Protein AF-A0A815ZDE2-F1 (afdb_monomer)

Nearest PDB structures (foldseek):
  6whg-assembly1_B  TM=1.407E-01  e=7.046E+00  Saccharomyces cerevisiae

Structure (mmCIF, N/CA/C/O backbone):
data_AF-A0A815ZDE2-F1
#
_entry.id   AF-A0A815ZDE2-F1
#
loop_
_atom_site.group_PDB
_atom_site.id
_atom_site.type_symbol
_atom_site.label_atom_id
_atom_site.label_alt_id
_atom_site.label_comp_id
_atom_site.label_asym_id
_atom_site.label_entity_id
_atom_site.label_seq_id
_atom_site.pdbx_PDB_ins_code
_atom_site.Cartn_x
_atom_site.Cartn_y
_atom_site.Cartn_z
_atom_site.occupancy
_atom_site.B_iso_or_equiv
_atom_site.auth_seq_id
_atom_site.auth_comp_id
_atom_site.auth_asym_id
_atom_site.auth_atom_id
_atom_site.pdbx_PDB_model_num
ATOM 1 N N . MET A 1 1 ? -11.206 13.848 16.594 1.00 49.78 1 MET A N 1
ATOM 2 C CA . MET A 1 1 ? -12.669 13.899 16.793 1.00 49.78 1 MET A CA 1
ATOM 3 C C . MET A 1 1 ? -12.992 14.700 18.049 1.00 49.78 1 MET A C 1
ATOM 5 O O . MET A 1 1 ? -13.125 14.128 19.123 1.00 49.78 1 MET A O 1
ATOM 9 N N . GLN A 1 2 ? -13.122 16.021 17.928 1.00 47.66 2 GLN A N 1
ATOM 10 C CA . GLN A 1 2 ? -13.933 16.801 18.864 1.00 47.66 2 GLN A CA 1
ATOM 11 C C . GLN A 1 2 ? -15.320 16.910 18.241 1.00 47.66 2 GLN A C 1
ATOM 13 O O . GLN A 1 2 ? -15.504 17.592 17.239 1.00 47.66 2 GLN A O 1
ATOM 18 N N . SER A 1 3 ? -16.278 16.160 18.764 1.00 49.75 3 SER A N 1
ATOM 19 C CA . SER A 1 3 ? -17.677 16.376 18.430 1.00 49.75 3 SER A CA 1
ATOM 20 C C . SER A 1 3 ? -18.503 15.874 19.592 1.00 49.75 3 SER A C 1
ATOM 22 O O . SER A 1 3 ? -18.737 14.673 19.736 1.00 49.75 3 SER A O 1
ATOM 24 N N . ASP A 1 4 ? -18.981 16.820 20.391 1.00 55.72 4 ASP A N 1
ATOM 25 C CA . ASP A 1 4 ? -19.994 16.614 21.425 1.00 55.72 4 ASP A CA 1
ATOM 26 C C . ASP A 1 4 ? -21.324 16.068 20.857 1.00 55.72 4 ASP A C 1
ATOM 28 O O . ASP A 1 4 ? -22.304 15.940 21.584 1.00 55.72 4 ASP A O 1
ATOM 32 N N . LEU A 1 5 ? -21.378 15.709 19.569 1.00 69.69 5 LEU A N 1
ATOM 33 C CA . LEU A 1 5 ? -22.525 15.107 18.902 1.00 69.69 5 LEU A CA 1
ATOM 34 C C . LEU A 1 5 ? -22.359 13.607 18.627 1.00 69.69 5 LEU A C 1
ATOM 36 O O . LEU A 1 5 ? -23.335 12.992 18.213 1.00 69.69 5 LEU A O 1
ATOM 40 N N . ASN A 1 6 ? -21.183 12.991 18.832 1.00 80.38 6 ASN A N 1
ATOM 41 C CA . ASN A 1 6 ? -21.029 11.547 18.611 1.00 80.38 6 ASN A CA 1
ATOM 42 C C . ASN A 1 6 ? -21.498 10.748 19.849 1.00 80.38 6 ASN A C 1
ATOM 44 O O . ASN A 1 6 ? -20.805 10.752 20.873 1.00 80.38 6 ASN A O 1
ATOM 48 N N . PRO A 1 7 ? -22.619 9.999 19.775 1.00 84.81 7 PRO A N 1
ATOM 49 C CA . PRO A 1 7 ? -23.153 9.280 20.931 1.00 84.81 7 PRO A CA 1
ATOM 50 C C . PRO A 1 7 ? -22.216 8.181 21.441 1.00 84.81 7 PRO A C 1
ATOM 52 O O . PRO A 1 7 ? -22.173 7.918 22.640 1.00 84.81 7 PRO A O 1
ATOM 55 N N . ILE A 1 8 ? -21.428 7.560 20.557 1.00 89.56 8 ILE A N 1
ATOM 56 C CA . ILE A 1 8 ? -20.459 6.526 20.937 1.00 89.56 8 ILE A CA 1
ATOM 57 C C . ILE A 1 8 ? -19.338 7.142 21.766 1.00 89.56 8 ILE A C 1
ATOM 59 O O . ILE A 1 8 ? -18.958 6.572 22.783 1.00 89.56 8 ILE A O 1
ATOM 63 N N . PHE A 1 9 ? -18.860 8.333 21.398 1.00 87.38 9 PHE A N 1
ATOM 64 C CA . PHE A 1 9 ? -17.825 9.025 22.165 1.00 87.38 9 PHE A CA 1
ATOM 65 C C . PHE A 1 9 ? -18.297 9.359 23.587 1.00 87.38 9 PHE A C 1
ATOM 67 O O . PHE A 1 9 ? -17.577 9.116 24.557 1.00 87.38 9 PHE A O 1
ATOM 74 N N . HIS A 1 10 ? -19.540 9.826 23.732 1.00 88.69 10 HIS A N 1
ATOM 75 C CA . HIS A 1 10 ? -20.149 10.049 25.047 1.00 88.69 10 HIS A CA 1
ATOM 76 C C . HIS A 1 10 ? -20.263 8.762 25.856 1.00 88.69 10 HIS A C 1
ATOM 78 O O . HIS A 1 10 ? -19.872 8.733 27.022 1.00 88.69 10 HIS A O 1
ATOM 84 N N . LEU A 1 11 ? -20.735 7.677 25.239 1.00 91.81 11 LEU A N 1
ATOM 85 C CA . LEU A 1 11 ? -20.824 6.375 25.897 1.00 91.81 11 LEU A CA 1
ATOM 86 C C . LEU A 1 11 ? -19.446 5.851 26.330 1.00 91.81 11 LEU A C 1
ATOM 88 O O . LEU A 1 11 ? -19.317 5.342 27.441 1.00 91.81 11 LEU A O 1
ATOM 92 N N . MET A 1 12 ? -18.406 6.027 25.510 1.00 91.81 12 MET A N 1
ATOM 93 C CA . MET A 1 12 ? -17.025 5.670 25.857 1.00 91.81 12 MET A CA 1
ATOM 94 C C . MET A 1 12 ? -16.510 6.498 27.041 1.00 91.81 12 MET A C 1
ATOM 96 O O . MET A 1 12 ? -15.889 5.955 27.952 1.00 91.81 12 MET A O 1
ATOM 100 N N . ASN A 1 13 ? -16.791 7.802 27.074 1.00 91.19 13 ASN A N 1
ATOM 101 C CA . ASN A 1 13 ? -16.402 8.658 28.197 1.00 91.19 13 ASN A CA 1
ATOM 102 C C . ASN A 1 13 ? -17.109 8.252 29.495 1.00 91.19 13 ASN A C 1
ATOM 104 O O . ASN A 1 13 ? -16.464 8.167 30.540 1.00 91.19 13 ASN A O 1
ATOM 108 N N . ILE A 1 14 ? -18.406 7.936 29.435 1.00 91.88 14 ILE A N 1
ATOM 109 C CA . ILE A 1 14 ? -19.158 7.435 30.594 1.00 91.88 14 ILE A CA 1
ATOM 110 C C . ILE A 1 14 ? -18.581 6.092 31.068 1.00 91.88 14 ILE A C 1
ATOM 112 O O . ILE A 1 14 ? -18.367 5.913 32.268 1.00 91.88 14 ILE A O 1
ATOM 116 N N . ASP A 1 15 ? -18.283 5.165 30.151 1.00 92.31 15 ASP A N 1
ATOM 117 C CA . ASP A 1 15 ? -17.694 3.863 30.490 1.00 92.31 15 ASP A CA 1
ATOM 118 C C . ASP A 1 15 ? -16.344 4.026 31.210 1.00 92.31 15 ASP A C 1
ATOM 120 O O . ASP A 1 15 ? -16.110 3.396 32.247 1.00 92.31 15 ASP A O 1
ATOM 124 N N . LYS A 1 16 ? -15.492 4.943 30.729 1.00 92.06 16 LYS A N 1
ATOM 125 C CA . LYS A 1 16 ? -14.213 5.298 31.368 1.00 92.06 16 LYS A CA 1
ATOM 126 C C . LYS A 1 16 ? -14.403 5.881 32.766 1.00 92.06 16 LYS A C 1
ATOM 128 O O . LYS A 1 16 ? -13.777 5.395 33.707 1.00 92.06 16 LYS A O 1
ATOM 133 N N . LEU A 1 17 ? -15.291 6.866 32.926 1.00 93.06 17 LEU A N 1
ATOM 134 C CA . LEU A 1 17 ? -15.590 7.490 34.226 1.00 93.06 17 LEU A CA 1
ATOM 135 C C . LEU A 1 17 ? -16.110 6.476 35.255 1.00 93.06 17 LEU A C 1
ATOM 137 O O . LEU A 1 17 ? -15.906 6.638 36.456 1.00 93.06 17 LEU A O 1
ATOM 141 N N . GLN A 1 18 ? -16.754 5.406 34.790 1.00 90.88 18 GLN A N 1
ATOM 142 C CA . GLN A 1 18 ? -17.301 4.344 35.632 1.00 90.88 18 GLN A CA 1
ATOM 143 C C . GLN A 1 18 ? -16.379 3.122 35.750 1.00 90.88 18 GLN A C 1
ATOM 145 O O . GLN A 1 18 ? -16.827 2.034 36.131 1.00 90.88 18 GLN A O 1
ATOM 150 N N . ASN A 1 19 ? -15.086 3.279 35.438 1.00 88.75 19 ASN A N 1
ATOM 151 C CA . ASN A 1 19 ? -14.078 2.218 35.496 1.00 88.75 19 ASN A CA 1
ATOM 152 C C . ASN A 1 19 ? -14.501 0.941 34.747 1.00 88.75 19 ASN A C 1
ATOM 154 O O . ASN A 1 19 ? -14.144 -0.169 35.148 1.00 88.75 19 ASN A O 1
ATOM 158 N N . ARG A 1 20 ? -15.286 1.087 33.671 1.00 87.44 20 ARG A N 1
ATOM 159 C CA . ARG A 1 20 ? -15.707 -0.000 32.775 1.00 87.44 20 ARG A CA 1
ATOM 160 C C . ARG A 1 20 ? -16.534 -1.089 33.461 1.00 87.44 20 ARG A C 1
ATOM 162 O O . ARG A 1 20 ? -16.538 -2.248 33.032 1.00 87.44 20 ARG A O 1
ATOM 169 N N . LYS A 1 21 ? -17.220 -0.750 34.556 1.00 88.31 21 LYS A N 1
ATOM 170 C CA . LYS A 1 21 ? -18.065 -1.685 35.324 1.00 88.31 21 LYS A CA 1
ATOM 171 C C . LYS A 1 21 ? -19.545 -1.607 34.956 1.00 88.31 21 LYS A C 1
ATOM 173 O O . LYS A 1 21 ? -20.302 -2.511 35.309 1.00 88.31 21 LYS A O 1
ATOM 178 N N . ASN A 1 22 ? -19.971 -0.563 34.246 1.00 91.06 22 ASN A N 1
ATOM 179 C CA . ASN A 1 22 ? -21.380 -0.370 33.935 1.00 91.06 22 ASN A CA 1
ATOM 180 C C . ASN A 1 22 ? -21.833 -1.257 32.767 1.00 91.06 22 ASN A C 1
ATOM 182 O O . ASN A 1 22 ? -21.503 -1.026 31.605 1.00 91.06 22 ASN A O 1
ATOM 186 N N . LYS A 1 23 ? -22.641 -2.270 33.089 1.00 91.75 23 LYS A N 1
ATOM 187 C CA . LYS A 1 23 ? -23.187 -3.219 32.110 1.00 91.75 23 LYS A CA 1
ATOM 188 C C . LYS A 1 23 ? -24.135 -2.566 31.102 1.00 91.75 23 LYS A C 1
ATOM 190 O O . LYS A 1 23 ? -24.138 -2.981 29.949 1.00 91.75 23 LYS A O 1
ATOM 195 N N . LEU A 1 24 ? -24.912 -1.561 31.515 1.00 93.62 24 LEU A N 1
ATOM 196 C CA . LEU A 1 24 ? -25.830 -0.854 30.621 1.00 93.62 24 LEU A CA 1
ATOM 197 C C . LEU A 1 24 ? -25.050 -0.086 29.554 1.00 93.62 24 LEU A C 1
ATOM 199 O O . LEU A 1 24 ? -25.348 -0.210 28.373 1.00 93.62 24 LEU A O 1
ATOM 203 N N . VAL A 1 25 ? -24.013 0.648 29.960 1.00 93.38 25 VAL A N 1
ATOM 204 C CA . VAL A 1 25 ? -23.173 1.413 29.025 1.00 93.38 25 VAL A CA 1
ATOM 205 C C . VAL A 1 25 ? -22.482 0.479 28.030 1.00 93.38 25 VAL A C 1
ATOM 207 O O . VAL A 1 25 ? -22.511 0.744 26.832 1.00 93.38 25 VAL A O 1
ATOM 210 N N . LYS A 1 26 ? -21.960 -0.667 28.486 1.00 90.94 26 LYS A N 1
ATOM 211 C CA . LYS A 1 26 ? -21.400 -1.690 27.587 1.00 90.94 26 LYS A CA 1
ATOM 212 C C . LYS A 1 26 ? -22.423 -2.254 26.602 1.00 90.94 26 LYS A C 1
ATOM 214 O O . LYS A 1 26 ? -22.090 -2.440 25.435 1.00 90.94 26 LYS A O 1
ATOM 219 N N . ALA A 1 27 ? -23.653 -2.511 27.047 1.00 92.62 27 ALA A N 1
ATOM 220 C CA . ALA A 1 27 ? -24.723 -2.985 26.170 1.00 92.62 27 ALA A CA 1
ATOM 221 C C . ALA A 1 27 ? -25.104 -1.933 25.116 1.00 92.62 27 ALA A C 1
ATOM 223 O O . ALA A 1 27 ? -25.286 -2.273 23.949 1.00 92.62 27 ALA A O 1
ATOM 224 N N . LEU A 1 28 ? -25.157 -0.654 25.502 1.00 94.56 28 LEU A N 1
ATOM 225 C CA . LEU A 1 28 ? -25.410 0.454 24.579 1.00 94.56 28 LEU A CA 1
ATOM 226 C C . LEU A 1 28 ? -24.272 0.624 23.568 1.00 94.56 28 LEU A C 1
ATOM 228 O O . LEU A 1 28 ? -24.545 0.781 22.383 1.00 94.56 28 LEU A O 1
ATOM 232 N N . LEU A 1 29 ? -23.010 0.528 24.001 1.00 94.25 29 LEU A N 1
ATOM 233 C CA . LEU A 1 29 ? -21.853 0.544 23.099 1.00 94.25 29 LEU A CA 1
ATOM 234 C C . LEU A 1 29 ? -21.901 -0.615 22.102 1.00 94.25 29 LEU A C 1
ATOM 236 O O . LEU A 1 29 ? -21.722 -0.394 20.906 1.00 94.25 29 LEU A O 1
ATOM 240 N N . ALA A 1 30 ? -22.185 -1.833 22.567 1.00 92.69 30 ALA A N 1
ATOM 241 C CA . ALA A 1 30 ? -22.326 -3.000 21.703 1.00 92.69 30 ALA A CA 1
ATOM 242 C C . ALA A 1 30 ? -23.458 -2.816 20.679 1.00 92.69 30 ALA A C 1
ATOM 244 O O . ALA A 1 30 ? -23.251 -3.053 19.494 1.00 92.69 30 ALA A O 1
ATOM 245 N N . SER A 1 31 ? -24.624 -2.334 21.119 1.00 93.38 31 SER A N 1
ATOM 246 C CA . SER A 1 31 ? -25.774 -2.105 20.238 1.00 93.38 31 SER A CA 1
ATOM 247 C C . SER A 1 31 ? -25.551 -0.958 19.253 1.00 93.38 31 SER A C 1
ATOM 249 O O . SER A 1 31 ? -26.026 -1.031 18.127 1.00 93.38 31 SER A O 1
ATOM 251 N N . ALA A 1 32 ? -24.869 0.115 19.657 1.00 92.62 32 ALA A N 1
ATOM 252 C CA . ALA A 1 32 ? -24.578 1.236 18.769 1.00 92.62 32 ALA A CA 1
ATOM 253 C C . ALA A 1 32 ? -23.533 0.844 17.719 1.00 92.62 32 ALA A C 1
ATOM 255 O O . ALA A 1 32 ? -23.708 1.113 16.534 1.00 92.62 32 ALA A O 1
ATOM 256 N N . THR A 1 33 ? -22.464 0.163 18.140 1.00 93.06 33 THR A N 1
ATOM 257 C CA . THR A 1 33 ? -21.400 -0.275 17.228 1.00 93.06 33 THR A CA 1
ATOM 258 C C . THR A 1 33 ? -21.848 -1.387 16.286 1.00 93.06 33 THR A C 1
ATOM 260 O O . THR A 1 33 ? -21.363 -1.436 15.164 1.00 93.06 33 THR A O 1
ATOM 263 N N . SER A 1 34 ? -22.818 -2.227 16.664 1.00 91.38 34 SER A N 1
ATOM 264 C CA . SER A 1 34 ? -23.363 -3.252 15.761 1.00 91.38 34 SER A CA 1
ATOM 265 C C . SER A 1 34 ? -24.144 -2.687 14.571 1.00 91.38 34 SER A C 1
ATOM 267 O O . SER A 1 34 ? -24.426 -3.424 13.633 1.00 91.38 34 SER A O 1
ATOM 269 N N . LEU A 1 35 ? -24.533 -1.409 14.620 1.00 90.69 35 LEU A N 1
ATOM 270 C CA . LEU A 1 35 ? -25.206 -0.711 13.520 1.00 90.69 35 LEU A CA 1
ATOM 271 C C . LEU A 1 35 ? -24.218 -0.056 12.545 1.00 90.69 35 LEU A C 1
ATOM 273 O O . LEU A 1 35 ? -24.641 0.481 11.524 1.00 90.69 35 LEU A O 1
ATOM 277 N N . ILE A 1 36 ? -22.924 -0.061 12.869 1.00 90.69 36 ILE A N 1
ATOM 278 C CA . ILE A 1 36 ? -21.882 0.529 12.035 1.00 90.69 36 ILE A CA 1
ATOM 279 C C . ILE A 1 36 ? -21.313 -0.558 11.134 1.00 90.69 36 ILE A C 1
ATOM 281 O O . ILE A 1 36 ? -20.742 -1.536 11.614 1.00 90.69 36 ILE A O 1
ATOM 285 N N . ASP A 1 37 ? -21.435 -0.346 9.829 1.00 88.88 37 ASP A N 1
ATOM 286 C CA . ASP A 1 37 ? -20.737 -1.140 8.828 1.00 88.88 37 ASP A CA 1
ATOM 287 C C . ASP A 1 37 ? -19.327 -0.570 8.622 1.00 88.88 37 ASP A C 1
ATOM 289 O O . ASP A 1 37 ? -19.163 0.545 8.125 1.00 88.88 37 ASP A O 1
ATOM 293 N N . ILE A 1 38 ? -18.306 -1.312 9.055 1.00 90.00 38 ILE A N 1
ATOM 294 C CA . ILE A 1 38 ? -16.905 -0.972 8.799 1.00 90.00 38 ILE A CA 1
ATOM 295 C C . ILE A 1 38 ? -16.484 -1.665 7.504 1.00 90.00 38 ILE A C 1
ATOM 297 O O . ILE A 1 38 ? -16.226 -2.868 7.490 1.00 90.00 38 ILE A O 1
ATOM 301 N N . ARG A 1 39 ? -16.366 -0.899 6.417 1.00 93.56 39 ARG A N 1
ATOM 302 C CA . ARG A 1 39 ? -15.900 -1.427 5.129 1.00 93.56 39 ARG A CA 1
ATOM 303 C C . ARG A 1 39 ? -14.377 -1.540 5.116 1.00 93.56 39 ARG A C 1
ATOM 305 O O . ARG A 1 39 ? -13.671 -0.741 5.729 1.00 93.56 39 ARG A O 1
ATOM 312 N N . GLU A 1 40 ? -13.850 -2.499 4.354 1.00 93.69 40 GLU A N 1
ATOM 313 C CA . GLU A 1 40 ? -12.398 -2.717 4.229 1.00 93.69 40 GLU A CA 1
ATOM 314 C C . GLU A 1 40 ? -11.653 -1.469 3.728 1.00 93.69 40 GLU A C 1
ATOM 316 O O . GLU A 1 40 ? -10.557 -1.162 4.199 1.00 93.69 40 GLU A O 1
ATOM 321 N N . GLU A 1 41 ? -12.268 -0.732 2.803 1.00 93.62 41 GLU A N 1
ATOM 322 C CA . GLU A 1 41 ? -11.727 0.507 2.238 1.00 93.62 41 GLU A CA 1
ATOM 323 C C . GLU A 1 41 ? -11.596 1.607 3.297 1.00 93.62 41 GLU A C 1
ATOM 325 O O . GLU A 1 41 ? -10.561 2.268 3.364 1.00 93.62 41 GLU A O 1
ATOM 330 N N . ASP A 1 42 ? -12.603 1.750 4.166 1.00 93.31 42 ASP A N 1
ATOM 331 C CA . ASP A 1 42 ? -12.606 2.743 5.244 1.00 93.31 42 ASP A CA 1
ATOM 332 C C . ASP A 1 42 ? -11.538 2.404 6.292 1.00 93.31 42 ASP A C 1
ATOM 334 O O . ASP A 1 42 ? -10.807 3.284 6.743 1.00 93.31 42 ASP A O 1
ATOM 338 N N . VAL A 1 43 ? -11.374 1.113 6.619 1.00 95.88 43 VAL A N 1
ATOM 339 C CA . VAL A 1 43 ? -10.294 0.649 7.506 1.00 95.88 43 VAL A CA 1
ATOM 340 C C . VAL A 1 43 ? -8.941 1.007 6.918 1.00 95.88 43 VAL A C 1
ATOM 342 O O . VAL A 1 43 ? -8.103 1.569 7.617 1.00 95.88 43 VAL A O 1
ATOM 345 N N . LEU A 1 44 ? -8.697 0.690 5.645 1.00 95.88 44 LEU A N 1
ATOM 346 C CA . LEU A 1 44 ? -7.424 1.013 5.005 1.00 95.88 44 LEU A CA 1
ATOM 347 C C . LEU A 1 44 ? -7.186 2.526 4.976 1.00 95.88 44 LEU A C 1
ATOM 349 O O . LEU A 1 44 ? -6.077 2.982 5.256 1.00 95.88 44 LEU A O 1
ATOM 353 N N . TYR A 1 45 ? -8.223 3.301 4.678 1.00 95.56 45 TYR A N 1
ATOM 354 C CA . TYR A 1 45 ? -8.143 4.751 4.663 1.00 95.56 45 TYR A CA 1
ATOM 355 C C . TYR A 1 45 ? -7.770 5.318 6.033 1.00 95.56 45 TYR A C 1
ATOM 357 O O . TYR A 1 45 ? -6.760 6.011 6.141 1.00 95.56 45 TYR A O 1
ATOM 365 N N . ASP A 1 46 ? -8.479 4.936 7.092 1.00 94.94 46 ASP A N 1
ATOM 366 C CA . ASP A 1 46 ? -8.222 5.409 8.456 1.00 94.94 46 ASP A CA 1
ATOM 367 C C . ASP A 1 46 ? -6.887 4.926 9.039 1.00 94.94 46 ASP A C 1
ATOM 369 O O . ASP A 1 46 ? -6.350 5.541 9.961 1.00 94.94 46 ASP A O 1
ATOM 373 N N . THR A 1 47 ? -6.362 3.796 8.559 1.00 95.19 47 THR A N 1
ATOM 374 C CA . THR A 1 47 ? -5.190 3.138 9.164 1.00 95.19 47 THR A CA 1
ATOM 375 C C . THR A 1 47 ? -3.910 3.257 8.350 1.00 95.19 47 THR A C 1
ATOM 377 O O . THR A 1 47 ? -2.837 2.909 8.850 1.00 95.19 47 THR A O 1
ATOM 380 N N . PHE A 1 48 ? -4.000 3.745 7.113 1.00 96.31 48 PHE A N 1
ATOM 381 C CA . PHE A 1 48 ? -2.853 3.935 6.234 1.00 96.31 48 PHE A CA 1
ATOM 382 C C . PHE A 1 48 ? -2.857 5.320 5.582 1.00 96.31 48 PHE A C 1
ATOM 384 O O . PHE A 1 48 ? -1.948 6.096 5.855 1.00 96.31 48 PHE A O 1
ATOM 391 N N . TYR A 1 49 ? -3.865 5.671 4.775 1.00 95.19 49 TYR A N 1
ATOM 392 C CA . TYR A 1 49 ? -3.843 6.929 4.006 1.00 95.19 49 TYR A CA 1
ATOM 393 C C . TYR A 1 49 ? -4.068 8.186 4.864 1.00 95.19 49 TYR A C 1
ATOM 395 O O . TYR A 1 49 ? -3.422 9.207 4.636 1.00 95.19 49 TYR A O 1
ATOM 403 N N . LEU A 1 50 ? -4.947 8.107 5.865 1.00 94.44 50 LEU A N 1
ATOM 404 C CA . LEU A 1 50 ? -5.278 9.179 6.808 1.00 94.44 50 LEU A CA 1
ATOM 405 C C . LEU A 1 50 ? -5.042 8.729 8.259 1.00 94.44 50 LEU A C 1
ATOM 407 O O . LEU A 1 50 ?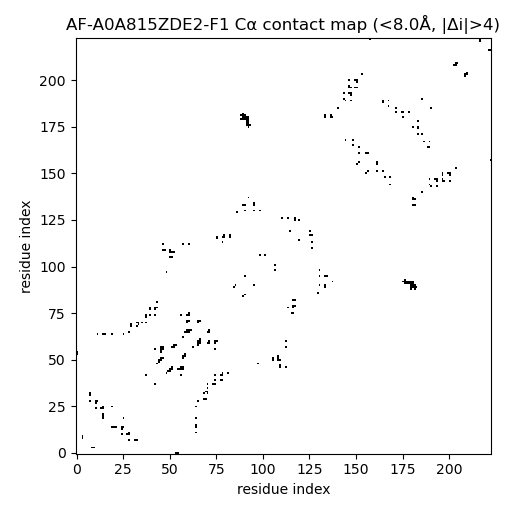 -5.821 9.025 9.164 1.00 94.44 50 LEU A O 1
ATOM 411 N N . ALA A 1 51 ? -3.952 7.994 8.488 1.00 92.12 51 ALA A N 1
ATOM 412 C CA . ALA A 1 51 ? -3.624 7.465 9.804 1.00 92.12 51 ALA A CA 1
ATOM 413 C C . ALA A 1 51 ? -3.527 8.575 10.863 1.00 92.12 51 ALA A C 1
ATOM 415 O O . ALA A 1 51 ? -2.612 9.400 10.856 1.00 92.12 51 ALA A O 1
ATOM 416 N N . SER A 1 52 ? -4.477 8.575 11.798 1.00 92.44 52 SER A N 1
ATOM 417 C CA . SER A 1 52 ? -4.536 9.521 12.912 1.00 92.44 52 SER A CA 1
ATOM 418 C C . SER A 1 52 ? -5.183 8.882 14.137 1.00 92.44 52 SER A C 1
ATOM 420 O O . SER A 1 52 ? -6.078 8.042 14.021 1.00 92.44 52 SER A O 1
ATOM 422 N N . ARG A 1 53 ? -4.770 9.338 15.328 1.00 91.00 53 ARG A N 1
ATOM 423 C CA . ARG A 1 53 ? -5.378 8.957 16.618 1.00 91.00 53 ARG A CA 1
ATOM 424 C C . ARG A 1 53 ? -6.834 9.394 16.745 1.00 91.00 53 ARG A C 1
ATOM 426 O O . ARG A 1 53 ? -7.548 8.941 17.632 1.00 91.00 53 ARG A O 1
ATOM 433 N N . GLU A 1 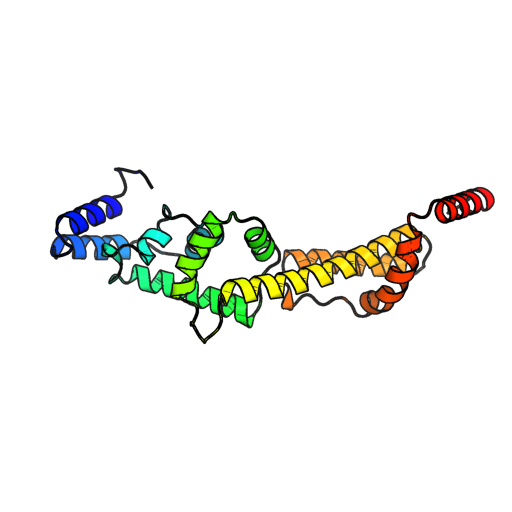54 ? -7.243 10.312 15.882 1.00 89.69 54 GLU A N 1
ATOM 434 C CA . GLU A 1 54 ? -8.577 10.885 15.857 1.00 89.69 54 GLU A CA 1
ATOM 435 C C . GLU A 1 54 ? -9.570 10.115 14.990 1.00 89.69 54 GLU A C 1
ATOM 437 O O . GLU A 1 54 ? -10.752 10.455 15.018 1.00 89.69 54 GLU A O 1
ATOM 442 N N . THR A 1 55 ? -9.108 9.129 14.21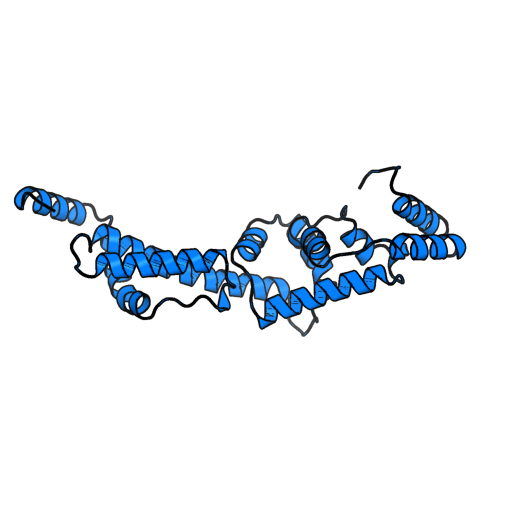8 1.00 90.62 55 THR A N 1
ATOM 443 C CA . THR A 1 55 ? -9.980 8.322 13.359 1.00 90.62 55 THR A CA 1
ATOM 444 C C . THR A 1 55 ? -10.845 7.378 14.185 1.00 90.62 55 THR A C 1
ATOM 446 O O . THR A 1 55 ? -10.466 6.931 15.275 1.00 90.62 55 THR A O 1
ATOM 449 N N . PHE A 1 56 ? -12.012 7.037 13.641 1.00 90.06 56 PHE A N 1
ATOM 450 C CA . PHE A 1 56 ? -12.899 6.070 14.274 1.00 90.06 56 PHE A CA 1
ATOM 451 C C . PHE A 1 56 ? -12.232 4.696 14.367 1.00 90.06 56 PHE A C 1
ATOM 453 O O . PHE A 1 56 ? -12.254 4.077 15.431 1.00 90.06 56 PHE A O 1
ATOM 460 N N . THR A 1 57 ? -11.560 4.253 13.300 1.00 93.69 57 THR A N 1
ATOM 461 C CA . THR A 1 57 ? -10.866 2.962 13.305 1.00 93.69 57 THR A CA 1
ATOM 462 C C . THR A 1 57 ? -9.756 2.913 14.359 1.00 93.69 57 THR A C 1
ATOM 464 O O . THR A 1 57 ? -9.625 1.906 15.054 1.00 93.69 57 THR A O 1
ATOM 467 N N . TYR A 1 58 ? -9.001 3.998 14.576 1.00 93.88 58 TYR A N 1
ATOM 468 C CA . TYR A 1 58 ? -8.015 4.041 15.662 1.00 93.88 58 TYR A CA 1
ATOM 469 C C . TYR A 1 58 ? -8.671 3.872 17.039 1.00 93.88 58 TYR A C 1
ATOM 471 O O . TYR A 1 58 ? -8.195 3.081 17.857 1.00 93.88 58 TYR A O 1
ATOM 479 N N . ALA A 1 59 ? -9.789 4.561 17.291 1.00 92.50 59 ALA A N 1
ATOM 480 C CA . ALA A 1 59 ? -10.541 4.403 18.534 1.00 92.50 59 ALA A CA 1
ATOM 481 C C . ALA A 1 59 ? -11.053 2.962 18.710 1.00 92.50 59 ALA A C 1
ATOM 483 O O . ALA A 1 59 ? -10.890 2.383 19.782 1.00 92.50 59 ALA A O 1
ATOM 484 N N . VAL A 1 60 ? -11.593 2.349 17.652 1.00 94.38 60 VAL A N 1
ATOM 485 C CA . VAL A 1 60 ? -12.036 0.943 17.644 1.00 94.38 60 VAL A CA 1
ATOM 486 C C . VAL A 1 60 ? -10.901 -0.024 17.997 1.00 94.38 60 VAL A C 1
ATOM 488 O O . VAL A 1 60 ? -11.128 -1.005 18.705 1.00 94.38 60 VAL A O 1
ATOM 491 N N . LEU A 1 61 ? -9.679 0.234 17.526 1.00 94.62 61 LEU A N 1
ATOM 492 C CA . LEU A 1 61 ? -8.537 -0.660 17.731 1.00 94.62 61 LEU A CA 1
ATOM 493 C C . LEU A 1 61 ? -7.910 -0.557 19.129 1.00 94.62 61 LEU A C 1
ATOM 495 O O . LEU A 1 61 ? -7.456 -1.584 19.651 1.00 94.62 61 LEU A O 1
ATOM 499 N N . PHE A 1 62 ? -7.869 0.648 19.711 1.00 94.19 62 PHE A N 1
ATOM 500 C CA . PHE A 1 62 ? -7.077 0.941 20.913 1.00 94.19 62 PHE A CA 1
ATOM 501 C C . PHE A 1 62 ? -7.875 1.372 22.144 1.00 94.19 62 PHE A C 1
ATOM 503 O O . PHE A 1 62 ? -7.329 1.325 23.248 1.00 94.19 62 PHE A O 1
ATOM 510 N N . ASP A 1 63 ? -9.130 1.801 22.005 1.00 92.44 63 ASP A N 1
ATOM 511 C CA . ASP A 1 63 ? -9.915 2.200 23.167 1.00 92.44 63 ASP A CA 1
ATOM 512 C C . ASP A 1 63 ? -10.437 0.977 23.931 1.00 92.44 63 ASP A C 1
ATOM 514 O O . ASP A 1 63 ? -11.150 0.121 23.402 1.00 92.44 63 ASP A O 1
ATOM 518 N N . GLU A 1 64 ? -10.114 0.912 25.222 1.00 91.94 64 GLU A N 1
ATOM 519 C CA . GLU A 1 64 ? -10.505 -0.199 26.088 1.00 91.94 64 GLU A CA 1
ATOM 520 C C . GLU A 1 64 ? -12.017 -0.430 26.168 1.00 91.94 64 GLU A C 1
ATOM 522 O O . GLU A 1 64 ? -12.439 -1.572 26.364 1.00 91.94 64 GLU A O 1
ATOM 527 N N . SER A 1 65 ? -12.832 0.612 25.992 1.00 91.88 65 SER A N 1
ATOM 528 C CA . SER A 1 65 ? -14.292 0.479 25.986 1.00 91.88 65 SER A CA 1
ATOM 529 C C . SER A 1 65 ? -14.802 -0.325 24.784 1.00 91.88 65 SER A C 1
ATOM 531 O O . SER A 1 65 ? -15.883 -0.910 24.851 1.00 91.88 65 SER A O 1
ATOM 533 N N . LEU A 1 66 ? -14.015 -0.410 23.706 1.00 92.69 66 LEU A N 1
ATOM 534 C CA . LEU A 1 66 ? -14.354 -1.127 22.474 1.00 92.69 66 LEU A CA 1
ATOM 535 C C . LEU A 1 66 ? -13.588 -2.452 22.323 1.00 92.69 66 LEU A C 1
ATOM 537 O O . LEU A 1 66 ? -13.951 -3.278 21.488 1.00 92.69 66 LEU A O 1
ATOM 541 N N . ASN A 1 67 ? -12.585 -2.712 23.171 1.00 89.88 67 ASN A N 1
ATOM 542 C CA . ASN A 1 67 ? -11.666 -3.850 23.034 1.00 89.88 67 ASN A CA 1
ATOM 543 C C . ASN A 1 67 ? -12.328 -5.235 22.952 1.00 89.88 67 ASN A C 1
ATOM 545 O O . ASN A 1 67 ? -11.770 -6.144 22.338 1.00 89.88 67 ASN A O 1
ATOM 549 N N . SER A 1 68 ? -13.489 -5.402 23.587 1.00 88.19 68 SER A N 1
ATOM 550 C CA . SER A 1 68 ? -14.232 -6.672 23.634 1.00 88.19 68 SER A CA 1
ATOM 551 C C . SER A 1 68 ? -15.397 -6.752 22.643 1.00 88.19 68 SER A C 1
ATOM 553 O O . SER A 1 68 ? -16.108 -7.754 22.623 1.00 88.19 68 SER A O 1
ATOM 555 N N . LEU A 1 69 ? -15.616 -5.706 21.841 1.00 93.00 69 LEU A N 1
ATOM 556 C CA . LEU A 1 69 ? -16.763 -5.619 20.943 1.00 93.00 69 LEU A CA 1
ATOM 557 C C . LEU A 1 69 ? -16.453 -6.217 19.557 1.00 93.00 69 LEU A C 1
ATOM 559 O O . LEU A 1 69 ? -15.322 -6.093 19.079 1.00 93.00 69 LEU A O 1
ATOM 563 N N . PRO A 1 70 ? -17.452 -6.802 18.863 1.00 93.25 70 PRO A N 1
ATOM 564 C CA . PRO A 1 70 ? -17.261 -7.419 17.544 1.00 93.25 70 PRO A CA 1
ATOM 565 C C . PRO A 1 70 ? -16.674 -6.483 16.481 1.00 93.25 70 PRO A C 1
ATOM 567 O O . PRO A 1 70 ? -15.894 -6.924 15.641 1.00 93.25 70 PRO A O 1
ATOM 570 N N . ILE A 1 71 ? -16.996 -5.188 16.552 1.00 94.50 71 ILE A N 1
ATOM 571 C CA . ILE A 1 71 ? -16.504 -4.160 15.624 1.00 94.50 71 ILE A CA 1
ATOM 572 C C . ILE A 1 71 ? -14.968 -4.090 15.574 1.00 94.50 71 ILE A C 1
ATOM 574 O O . ILE A 1 71 ? -14.379 -3.859 14.518 1.00 94.50 71 ILE A O 1
ATOM 578 N N . ARG A 1 72 ? -14.294 -4.372 16.697 1.00 95.00 72 ARG A N 1
ATOM 579 C CA . ARG A 1 72 ? -12.831 -4.420 16.748 1.00 95.00 72 ARG A CA 1
ATOM 580 C C . ARG A 1 72 ? -12.274 -5.628 16.008 1.00 95.00 72 ARG A C 1
ATOM 582 O O . ARG A 1 72 ? -11.295 -5.490 15.279 1.00 95.00 72 ARG A O 1
ATOM 589 N N . GLU A 1 73 ? -12.888 -6.800 16.166 1.00 93.56 73 GLU A N 1
ATOM 590 C CA . GLU A 1 73 ? -12.449 -7.999 15.442 1.00 93.56 73 GLU A CA 1
ATOM 591 C C . GLU A 1 73 ? -12.697 -7.864 13.934 1.00 93.56 73 GLU A C 1
ATOM 593 O O . GLU A 1 73 ? -11.872 -8.317 13.140 1.00 93.56 73 GLU A O 1
ATOM 598 N N . GLN A 1 74 ? -13.775 -7.183 13.528 1.00 95.12 74 GLN A N 1
ATOM 599 C CA . GLN A 1 74 ? -14.014 -6.835 12.124 1.00 95.12 74 GLN A CA 1
ATOM 600 C C . GLN A 1 74 ? -12.875 -5.968 11.569 1.00 95.12 74 GLN A C 1
ATOM 602 O O . GLN A 1 74 ? -12.231 -6.361 10.594 1.00 95.12 74 GLN A O 1
ATOM 607 N N . ALA A 1 75 ? -12.534 -4.857 12.236 1.00 96.38 75 ALA A N 1
ATOM 608 C CA . ALA A 1 75 ? -11.425 -3.990 11.825 1.00 96.38 75 ALA A CA 1
ATOM 609 C C . ALA A 1 75 ? -10.082 -4.747 11.753 1.00 96.38 75 ALA A C 1
ATOM 611 O O . ALA A 1 75 ? -9.351 -4.651 10.764 1.00 96.38 75 ALA A O 1
ATOM 612 N N . ILE A 1 76 ? -9.777 -5.573 12.761 1.00 95.75 76 ILE A N 1
ATOM 613 C CA . ILE A 1 76 ? -8.582 -6.432 12.783 1.00 95.75 76 ILE A CA 1
ATOM 614 C C . ILE A 1 76 ? -8.589 -7.432 11.618 1.00 95.75 76 ILE A C 1
ATOM 616 O O . ILE A 1 76 ? -7.542 -7.697 11.025 1.00 95.75 76 ILE A O 1
ATOM 620 N N . THR A 1 77 ? -9.744 -7.999 11.275 1.00 95.25 77 THR A N 1
ATOM 621 C CA . THR A 1 77 ? -9.883 -8.946 10.162 1.00 95.25 77 THR A CA 1
ATOM 622 C C . THR A 1 77 ? -9.603 -8.271 8.822 1.00 95.25 77 THR A C 1
ATOM 624 O O . THR A 1 77 ? -8.819 -8.809 8.037 1.00 95.25 77 THR A O 1
ATOM 627 N N . HIS A 1 78 ? -10.143 -7.072 8.586 1.00 96.56 78 HIS A N 1
ATOM 628 C CA . HIS A 1 78 ? -9.844 -6.283 7.386 1.00 96.56 78 HIS A CA 1
ATOM 629 C C . HIS A 1 78 ? -8.348 -5.957 7.278 1.00 96.56 78 HIS A C 1
ATOM 631 O O . HIS A 1 78 ? -7.729 -6.225 6.247 1.00 96.56 78 HIS A O 1
ATOM 637 N N . LEU A 1 79 ? -7.722 -5.511 8.372 1.00 96.12 79 LEU A N 1
ATOM 638 C CA . LEU A 1 79 ? -6.276 -5.273 8.423 1.00 96.12 79 LEU A CA 1
ATOM 639 C C . LEU A 1 79 ? -5.459 -6.541 8.121 1.00 96.12 79 LEU A C 1
ATOM 641 O O . LEU A 1 79 ? -4.521 -6.511 7.321 1.00 96.12 79 LEU A O 1
ATOM 645 N N . LYS A 1 80 ? -5.821 -7.688 8.713 1.00 95.31 80 LYS A N 1
ATOM 646 C CA . LYS A 1 80 ? -5.168 -8.981 8.438 1.00 95.31 80 LYS A CA 1
ATOM 647 C C . LYS A 1 80 ? -5.301 -9.376 6.966 1.00 95.31 80 LYS A C 1
ATOM 649 O O . LYS A 1 80 ? -4.334 -9.879 6.390 1.00 95.31 80 LYS A O 1
ATOM 654 N N . ASN A 1 81 ? -6.472 -9.183 6.364 1.00 95.06 81 ASN A N 1
ATOM 655 C CA . ASN A 1 81 ? -6.723 -9.512 4.962 1.00 95.06 81 ASN A CA 1
ATOM 656 C C . ASN A 1 81 ? -5.891 -8.631 4.031 1.00 95.06 81 ASN A C 1
ATOM 658 O O . ASN A 1 81 ? -5.188 -9.159 3.164 1.00 95.06 81 ASN A O 1
ATOM 662 N N . LYS A 1 82 ? -5.857 -7.319 4.280 1.00 95.19 82 LYS A N 1
ATOM 663 C CA . LYS A 1 82 ? -5.023 -6.395 3.512 1.00 95.19 82 LYS A CA 1
ATOM 664 C C . LYS A 1 82 ? -3.535 -6.716 3.648 1.00 95.19 82 LYS A C 1
ATOM 666 O O . LYS A 1 82 ? -2.838 -6.795 2.638 1.00 95.19 82 LYS A O 1
ATOM 671 N N . TRP A 1 83 ? -3.053 -7.008 4.860 1.00 94.56 83 TRP A N 1
ATOM 672 C CA . TRP A 1 83 ? -1.667 -7.441 5.079 1.00 94.56 83 TRP A CA 1
ATOM 673 C C . TRP A 1 83 ? -1.323 -8.711 4.287 1.00 94.56 83 TRP A C 1
ATOM 675 O O . TRP A 1 83 ? -0.287 -8.782 3.620 1.00 94.56 83 TRP A O 1
ATOM 685 N N . LYS A 1 84 ? -2.202 -9.723 4.318 1.00 93.56 84 LYS A N 1
ATOM 686 C CA . LYS A 1 84 ? -2.034 -10.949 3.521 1.00 93.56 84 LYS A CA 1
ATOM 687 C C . LYS A 1 84 ? -2.007 -10.643 2.024 1.00 93.56 84 LYS A C 1
ATOM 689 O O . LYS A 1 84 ? -1.172 -11.212 1.320 1.00 93.56 84 LYS A O 1
ATOM 694 N N . SER A 1 85 ? -2.882 -9.756 1.550 1.00 93.75 85 SER A N 1
ATOM 695 C CA . SER A 1 85 ? -2.941 -9.332 0.149 1.00 93.75 85 SER A CA 1
ATOM 696 C C . SER A 1 85 ? -1.636 -8.664 -0.287 1.00 93.75 85 SER A C 1
ATOM 698 O O . SER A 1 85 ? -0.991 -9.146 -1.220 1.00 93.75 85 SER A O 1
ATOM 700 N N . TRP A 1 86 ? -1.156 -7.664 0.459 1.00 94.38 86 TRP A N 1
ATOM 701 C CA . TRP A 1 86 ? 0.117 -6.995 0.176 1.00 94.38 86 TRP A CA 1
ATOM 702 C C . TRP A 1 86 ? 1.307 -7.960 0.168 1.00 94.38 86 TRP A C 1
ATOM 704 O O . TRP A 1 86 ? 2.172 -7.868 -0.702 1.00 94.38 86 TRP A O 1
ATOM 714 N N . LYS A 1 87 ? 1.348 -8.930 1.089 1.00 92.38 87 LYS A N 1
ATOM 715 C CA . LYS A 1 87 ? 2.438 -9.915 1.146 1.00 92.38 87 LYS A CA 1
ATOM 716 C C . LYS A 1 87 ? 2.408 -10.923 -0.011 1.00 92.38 87 LYS A C 1
ATOM 718 O O . LYS A 1 87 ? 3.463 -11.329 -0.499 1.00 92.38 87 LYS A O 1
ATOM 723 N N . SER A 1 88 ? 1.224 -11.386 -0.403 1.00 91.19 88 SER A N 1
ATOM 724 C CA . SER A 1 88 ? 1.061 -12.442 -1.415 1.00 91.19 88 SER A CA 1
ATOM 725 C C . SER A 1 88 ? 1.074 -11.881 -2.838 1.00 91.19 88 SER A C 1
ATOM 727 O O . SER A 1 88 ? 1.893 -12.293 -3.670 1.00 91.19 88 SER A O 1
ATOM 729 N N . THR A 1 89 ? 0.202 -10.907 -3.078 1.00 91.12 89 THR A N 1
ATOM 730 C CA . THR A 1 89 ? -0.087 -10.312 -4.386 1.00 91.12 89 THR A CA 1
ATOM 731 C C . THR A 1 89 ? 0.891 -9.183 -4.696 1.00 91.12 89 THR A C 1
ATOM 733 O O . THR A 1 89 ? 1.422 -9.107 -5.802 1.00 91.12 89 THR A O 1
ATOM 736 N N . GLY A 1 90 ? 1.223 -8.368 -3.695 1.00 92.75 90 GLY A N 1
ATOM 737 C CA . GLY A 1 90 ? 2.123 -7.223 -3.824 1.00 92.75 90 GLY A CA 1
ATOM 738 C C . GLY A 1 90 ? 1.431 -5.899 -3.510 1.00 92.75 90 GLY A C 1
ATOM 739 O O . GLY A 1 90 ? 0.247 -5.859 -3.182 1.00 92.75 90 GLY A O 1
ATOM 740 N N . ILE A 1 91 ? 2.198 -4.814 -3.600 1.00 95.06 91 ILE A N 1
ATOM 741 C CA . ILE A 1 91 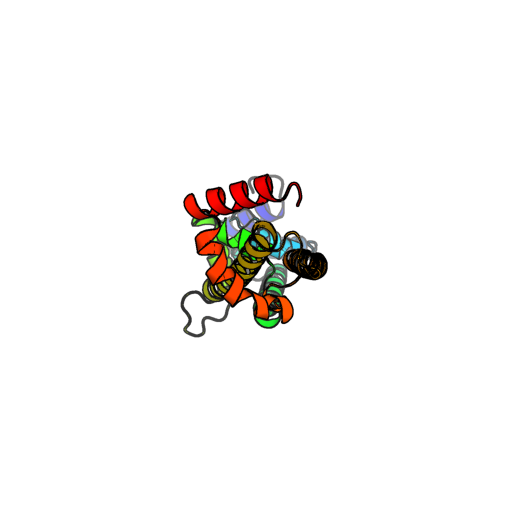? 1.756 -3.450 -3.289 1.00 95.06 91 ILE A CA 1
ATOM 742 C C . ILE A 1 91 ? 1.653 -2.640 -4.592 1.00 95.06 91 ILE A C 1
ATOM 744 O O . ILE A 1 91 ? 2.425 -2.872 -5.529 1.00 95.06 91 ILE A O 1
ATOM 748 N N . LEU A 1 92 ? 0.685 -1.725 -4.659 1.00 94.31 92 LEU A N 1
ATOM 749 C CA . LEU A 1 92 ? 0.489 -0.799 -5.780 1.00 94.31 92 LEU A CA 1
ATOM 750 C C . LEU A 1 92 ? 1.487 0.368 -5.722 1.00 94.31 92 LEU A C 1
ATOM 752 O O . LEU A 1 92 ? 1.980 0.720 -4.653 1.00 94.31 92 LEU A O 1
ATOM 756 N N . ALA A 1 93 ? 1.766 0.999 -6.864 1.00 93.12 93 ALA A N 1
ATOM 757 C CA . ALA A 1 93 ? 2.670 2.151 -6.941 1.00 93.12 93 ALA A CA 1
ATOM 758 C C . ALA A 1 93 ? 2.257 3.293 -5.994 1.00 93.12 93 ALA A C 1
ATOM 760 O O . ALA A 1 93 ? 3.084 3.815 -5.248 1.00 93.12 93 ALA A O 1
ATOM 761 N N . HIS A 1 94 ? 0.967 3.643 -5.979 1.00 93.12 94 HIS A N 1
ATOM 762 C CA . HIS A 1 94 ? 0.460 4.741 -5.155 1.00 93.12 94 HIS A CA 1
ATOM 763 C C . HIS A 1 94 ? 0.617 4.479 -3.650 1.00 93.12 94 HIS A C 1
ATOM 765 O O . HIS A 1 94 ? 0.977 5.396 -2.923 1.00 93.12 94 HIS A O 1
ATOM 771 N N . ASP A 1 95 ? 0.442 3.235 -3.189 1.00 94.94 95 ASP A N 1
ATOM 772 C CA . ASP A 1 95 ? 0.651 2.849 -1.785 1.00 94.94 95 ASP A CA 1
ATOM 773 C C . ASP A 1 95 ? 2.106 3.086 -1.356 1.00 94.94 95 ASP A C 1
ATOM 775 O O . ASP A 1 95 ? 2.374 3.583 -0.259 1.00 94.94 95 ASP A O 1
ATOM 779 N N . ILE A 1 96 ? 3.059 2.750 -2.235 1.00 95.19 96 ILE A N 1
ATOM 780 C CA . ILE A 1 96 ? 4.483 3.005 -2.001 1.00 95.19 96 ILE A CA 1
ATOM 781 C C . ILE A 1 96 ? 4.749 4.508 -1.934 1.00 95.19 96 ILE A C 1
ATOM 783 O O . ILE A 1 96 ? 5.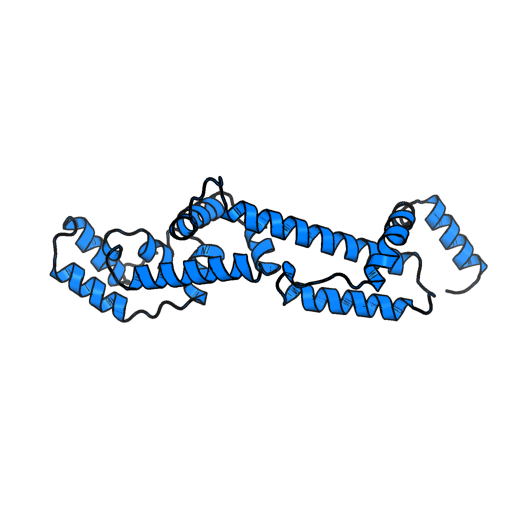447 4.958 -1.025 1.00 95.19 96 ILE A O 1
ATOM 787 N N . TRP A 1 97 ? 4.179 5.294 -2.850 1.00 93.94 97 TRP A N 1
ATOM 788 C CA . TRP A 1 97 ? 4.336 6.747 -2.833 1.00 93.94 97 TRP A CA 1
ATOM 789 C C . TRP A 1 97 ? 3.764 7.385 -1.572 1.00 93.94 97 TRP A C 1
ATOM 791 O O . TRP A 1 97 ? 4.453 8.191 -0.943 1.00 93.94 97 TRP A O 1
ATOM 801 N N . SER A 1 98 ? 2.566 6.972 -1.147 1.00 95.06 98 SER A N 1
ATOM 802 C CA . SER A 1 98 ? 1.983 7.397 0.126 1.00 95.06 98 SER A CA 1
ATOM 803 C C . SER A 1 98 ? 2.942 7.104 1.281 1.00 95.06 98 SER A C 1
ATOM 805 O O . SER A 1 98 ? 3.303 8.021 2.018 1.00 95.06 98 SER A O 1
ATOM 807 N N . TRP A 1 99 ? 3.467 5.877 1.367 1.00 95.62 99 TRP A N 1
ATOM 808 C CA . TRP A 1 99 ? 4.425 5.496 2.407 1.00 95.62 99 TRP A CA 1
ATOM 809 C C . TRP A 1 99 ? 5.695 6.360 2.438 1.00 95.62 99 TRP A C 1
ATOM 811 O O . TRP A 1 99 ? 6.150 6.768 3.511 1.00 95.62 99 TRP A O 1
ATOM 821 N N . GLN A 1 100 ? 6.274 6.661 1.273 1.00 93.88 100 GLN A N 1
ATOM 822 C CA . GLN A 1 100 ? 7.466 7.510 1.184 1.00 93.88 100 GLN A CA 1
ATOM 823 C C . GLN A 1 100 ? 7.175 8.965 1.582 1.00 93.88 100 GLN A C 1
ATOM 825 O O . GLN A 1 100 ? 8.062 9.634 2.107 1.00 93.88 100 GLN A O 1
ATOM 830 N N . SER A 1 101 ? 5.941 9.434 1.379 1.00 94.75 101 SER A N 1
ATOM 831 C CA . SER A 1 101 ? 5.521 10.806 1.694 1.00 94.75 101 SER A CA 1
ATOM 832 C C . SER A 1 101 ? 5.139 11.045 3.160 1.00 94.75 101 SER A C 1
ATOM 834 O O . SER A 1 101 ? 5.096 12.195 3.594 1.00 94.75 101 SER A O 1
ATOM 836 N N . PHE A 1 102 ? 4.866 9.988 3.933 1.00 94.75 102 PHE A N 1
ATOM 837 C CA . PHE A 1 102 ? 4.405 10.137 5.313 1.00 94.75 102 PHE A CA 1
ATOM 838 C C . PHE A 1 102 ? 5.465 10.729 6.244 1.00 94.75 102 PHE A C 1
ATOM 840 O O . PHE A 1 102 ? 6.650 10.382 6.188 1.00 94.75 102 PHE A O 1
ATOM 847 N N . THR A 1 103 ? 5.006 11.565 7.177 1.00 93.50 103 THR A N 1
ATOM 848 C CA . THR A 1 103 ? 5.837 12.095 8.262 1.00 93.50 103 THR A CA 1
ATOM 849 C C . THR A 1 103 ? 6.221 10.998 9.258 1.00 93.50 103 THR A C 1
ATOM 851 O O . THR A 1 103 ? 5.592 9.940 9.331 1.00 93.50 103 THR A O 1
ATOM 854 N N . MET A 1 104 ? 7.237 11.258 10.087 1.00 91.94 104 MET A N 1
ATOM 855 C CA . MET A 1 104 ? 7.636 10.329 11.156 1.00 91.94 104 MET A CA 1
ATOM 856 C C . MET A 1 104 ? 6.488 10.032 12.132 1.00 91.94 104 MET A C 1
ATOM 858 O O . MET A 1 104 ? 6.351 8.902 12.594 1.00 91.94 104 MET A O 1
ATOM 862 N N . GLU A 1 105 ? 5.640 11.023 12.418 1.00 91.12 105 GLU A N 1
ATOM 863 C CA . GLU A 1 105 ? 4.474 10.853 13.289 1.00 91.12 105 GLU A CA 1
ATOM 864 C C . GLU A 1 105 ? 3.417 9.941 12.656 1.00 91.12 105 GLU A C 1
ATOM 866 O O . GLU A 1 105 ? 2.955 8.997 13.298 1.00 91.12 105 GLU A O 1
ATOM 871 N N . GLN A 1 106 ? 3.084 10.163 11.380 1.00 91.94 106 GLN A N 1
ATOM 872 C CA . GLN A 1 106 ? 2.154 9.300 10.647 1.00 91.94 106 GLN A CA 1
ATOM 873 C C . GLN A 1 106 ? 2.671 7.862 10.595 1.00 91.94 106 GLN A C 1
ATOM 875 O O . GLN A 1 106 ? 1.934 6.931 10.920 1.00 91.94 106 GLN A O 1
ATOM 880 N N . LYS A 1 107 ? 3.959 7.673 10.282 1.00 93.12 107 LYS A N 1
ATOM 881 C CA . LYS A 1 107 ? 4.591 6.347 10.291 1.00 93.12 107 LYS A CA 1
ATOM 882 C C . LYS A 1 107 ? 4.491 5.685 11.662 1.00 93.12 107 LYS A C 1
ATOM 884 O O . LYS A 1 107 ? 4.143 4.512 11.728 1.00 93.12 107 LYS A O 1
ATOM 889 N N . ALA A 1 108 ? 4.707 6.415 12.756 1.00 92.12 108 ALA A N 1
ATOM 890 C CA . ALA A 1 108 ? 4.560 5.870 14.107 1.00 92.12 108 ALA A CA 1
ATOM 891 C C . ALA A 1 108 ? 3.122 5.397 14.407 1.00 92.12 108 ALA A C 1
ATOM 893 O O . ALA A 1 108 ? 2.934 4.339 15.009 1.00 92.12 108 ALA A O 1
ATOM 894 N N . ILE A 1 109 ? 2.101 6.140 13.966 1.00 93.44 109 ILE A N 1
ATOM 895 C CA . ILE A 1 109 ? 0.692 5.739 14.122 1.00 93.44 109 ILE A CA 1
ATOM 896 C C . ILE A 1 109 ? 0.392 4.484 13.294 1.00 93.44 109 ILE A C 1
ATOM 898 O O . ILE A 1 109 ? -0.159 3.521 13.831 1.00 93.44 109 ILE A O 1
ATOM 902 N N . ILE A 1 110 ? 0.801 4.468 12.023 1.00 94.94 110 ILE A N 1
ATOM 903 C CA . ILE A 1 110 ? 0.662 3.310 11.128 1.00 94.94 110 ILE A CA 1
ATOM 904 C C . ILE A 1 110 ? 1.343 2.092 11.766 1.00 94.94 110 ILE A C 1
ATOM 906 O O . ILE A 1 110 ? 0.724 1.044 11.918 1.00 94.94 110 ILE A O 1
ATOM 910 N N . HIS A 1 111 ? 2.576 2.226 12.250 1.00 92.12 111 HIS A N 1
ATOM 911 C CA . HIS A 1 111 ? 3.272 1.144 12.943 1.00 92.12 111 HIS A CA 1
ATOM 912 C C . HIS A 1 111 ? 2.492 0.582 14.124 1.00 92.12 111 HIS A C 1
ATOM 914 O O . HIS A 1 111 ? 2.329 -0.636 14.234 1.00 92.12 111 HIS A O 1
ATOM 920 N N . ASN A 1 112 ? 1.988 1.451 14.996 1.00 91.69 112 ASN A N 1
ATOM 921 C CA . ASN A 1 112 ? 1.208 1.014 16.145 1.00 91.69 112 ASN A CA 1
ATOM 922 C C . ASN A 1 112 ? -0.028 0.222 15.709 1.00 91.69 112 ASN A C 1
ATOM 924 O O . ASN A 1 112 ? -0.303 -0.828 16.279 1.00 91.69 112 ASN A O 1
ATOM 928 N N . ILE A 1 113 ? -0.739 0.673 14.673 1.00 94.19 113 ILE A N 1
ATOM 929 C CA . ILE A 1 113 ? -1.910 -0.039 14.145 1.00 94.19 113 ILE A CA 1
ATOM 930 C C . ILE A 1 113 ? -1.508 -1.395 13.559 1.00 94.19 113 ILE A C 1
ATOM 932 O O . ILE A 1 113 ? -2.042 -2.437 13.938 1.00 94.19 113 ILE A O 1
ATOM 936 N N . TRP A 1 114 ? -0.555 -1.404 12.631 1.00 92.56 114 TRP A N 1
ATOM 937 C CA . TRP A 1 114 ? -0.247 -2.589 11.839 1.00 92.56 114 TRP A CA 1
ATOM 938 C C . TRP A 1 114 ? 0.514 -3.660 12.634 1.00 92.56 114 TRP A C 1
ATOM 940 O O . TRP A 1 114 ? 0.405 -4.847 12.322 1.00 92.56 114 TRP A O 1
ATOM 950 N N . THR A 1 115 ? 1.190 -3.307 13.731 1.00 90.12 115 THR A N 1
ATOM 951 C CA . THR A 1 115 ? 1.755 -4.304 14.664 1.00 90.12 115 THR A CA 1
ATOM 952 C C . THR A 1 115 ? 0.692 -5.180 15.335 1.00 90.12 115 THR A C 1
ATOM 954 O O . THR A 1 115 ? 1.015 -6.299 15.729 1.00 90.12 115 THR A O 1
ATOM 957 N N . LEU A 1 116 ? -0.581 -4.759 15.380 1.00 89.31 116 LEU A N 1
ATOM 958 C CA . LEU A 1 116 ? -1.685 -5.594 15.877 1.00 89.31 116 LEU A CA 1
ATOM 959 C C . LEU A 1 116 ? -1.943 -6.832 15.004 1.00 89.31 116 LEU A C 1
ATOM 961 O O . LEU A 1 116 ? -2.481 -7.828 15.490 1.00 89.31 116 LEU A O 1
ATOM 965 N N . VAL A 1 117 ? -1.597 -6.776 13.713 1.00 90.56 117 VAL A N 1
ATOM 966 C CA . VAL A 1 117 ? -1.919 -7.836 12.740 1.00 90.56 117 VAL A CA 1
ATOM 967 C C . VAL A 1 117 ? -0.700 -8.517 12.137 1.00 90.56 117 VAL A C 1
ATOM 969 O O . VAL A 1 117 ? -0.826 -9.601 11.558 1.00 90.56 117 VAL A O 1
ATOM 972 N N . ILE A 1 118 ? 0.484 -7.918 12.270 1.00 85.75 118 ILE A N 1
ATOM 973 C CA . ILE A 1 118 ? 1.708 -8.485 11.717 1.00 85.75 118 ILE A CA 1
ATOM 974 C C . ILE A 1 118 ? 2.361 -9.414 12.746 1.00 85.75 118 ILE A C 1
ATOM 976 O O . ILE A 1 118 ? 2.716 -8.978 13.839 1.00 85.75 118 ILE A O 1
ATOM 980 N N . PRO A 1 119 ? 2.582 -10.698 12.414 1.00 72.81 119 PRO A N 1
ATOM 981 C CA . PRO A 1 119 ? 3.228 -11.619 13.335 1.00 72.81 119 PRO A CA 1
ATOM 982 C C . PRO A 1 119 ? 4.684 -11.206 13.592 1.00 72.81 119 PRO A C 1
ATOM 984 O O . PRO A 1 119 ? 5.489 -11.129 12.660 1.00 72.81 119 PRO A O 1
ATOM 987 N N . VAL A 1 120 ? 5.036 -11.009 14.866 1.00 66.12 120 VAL A N 1
ATOM 988 C CA . VAL A 1 120 ? 6.395 -10.693 15.338 1.00 66.12 120 VAL A CA 1
ATOM 989 C C . VAL A 1 120 ? 7.265 -11.958 15.281 1.00 66.12 120 VAL A C 1
ATOM 991 O O . VAL A 1 120 ? 7.604 -12.565 16.290 1.00 66.12 120 VAL A O 1
ATOM 994 N N . LYS A 1 121 ? 7.585 -12.437 14.076 1.00 59.53 121 LYS A N 1
ATOM 995 C CA . LYS A 1 121 ? 8.474 -13.595 13.870 1.00 59.53 121 LYS A CA 1
ATOM 996 C C . LYS A 1 121 ? 9.928 -13.147 13.731 1.00 59.53 121 LYS A C 1
ATOM 998 O O . LYS A 1 121 ? 10.490 -13.243 12.647 1.00 59.53 121 LYS A O 1
ATOM 1003 N N . GLY A 1 122 ? 10.511 -12.617 14.808 1.00 56.59 122 GLY A N 1
ATOM 1004 C CA . GLY A 1 122 ? 11.948 -12.299 14.882 1.00 56.59 122 GLY A CA 1
ATOM 1005 C C . GLY A 1 122 ? 12.461 -11.243 13.890 1.00 56.59 122 GLY A C 1
ATOM 1006 O O . GLY A 1 122 ? 13.666 -11.049 13.790 1.00 56.59 122 GLY A O 1
ATOM 1007 N N . LEU A 1 123 ? 11.569 -10.570 13.157 1.00 59.09 123 LEU A N 1
ATOM 1008 C CA . LEU A 1 123 ? 11.894 -9.459 12.269 1.00 59.09 123 LEU A CA 1
ATOM 1009 C C . LEU A 1 123 ? 11.624 -8.147 12.999 1.00 59.09 123 LEU A C 1
ATOM 1011 O O . LEU A 1 123 ? 10.508 -7.909 13.464 1.00 59.09 123 LEU A O 1
ATOM 1015 N N . THR A 1 124 ? 12.631 -7.284 13.054 1.00 59.81 124 THR A N 1
ATOM 1016 C CA . THR A 1 124 ? 12.480 -5.877 13.421 1.00 59.81 124 THR A CA 1
ATOM 1017 C C . THR A 1 124 ? 11.797 -5.176 12.243 1.00 59.81 124 THR A C 1
ATOM 1019 O O . THR A 1 124 ? 12.365 -5.096 11.161 1.00 59.81 124 THR A O 1
ATOM 1022 N N . HIS A 1 125 ? 10.555 -4.724 12.424 1.00 70.75 125 HIS A N 1
ATOM 1023 C CA . HIS A 1 125 ? 9.773 -3.958 11.432 1.00 70.75 125 HIS A CA 1
ATOM 1024 C C . HIS A 1 125 ? 9.446 -4.681 10.102 1.00 70.75 125 HIS A C 1
ATOM 1026 O O . HIS A 1 125 ? 9.785 -4.212 9.015 1.00 70.75 125 HIS A O 1
ATOM 1032 N N . PRO A 1 126 ? 8.702 -5.804 10.144 1.00 80.94 126 PRO A N 1
ATOM 1033 C CA . PRO A 1 126 ? 8.246 -6.521 8.945 1.00 80.94 126 PRO A CA 1
ATOM 1034 C C . PRO A 1 126 ? 7.406 -5.672 7.974 1.00 80.94 126 PRO A C 1
ATOM 1036 O O . PRO A 1 126 ? 7.371 -5.987 6.785 1.00 80.94 126 PRO A O 1
ATOM 1039 N N . PHE A 1 127 ? 6.736 -4.623 8.463 1.00 88.62 127 PHE A N 1
ATOM 1040 C CA . PHE A 1 127 ? 5.985 -3.682 7.629 1.00 88.62 127 PHE A CA 1
ATOM 1041 C C . PHE A 1 127 ? 6.918 -2.882 6.710 1.00 88.62 127 PHE A C 1
ATOM 1043 O O . PHE A 1 127 ? 6.795 -2.973 5.490 1.00 88.62 127 PHE A O 1
ATOM 1050 N N . ASP A 1 128 ? 7.911 -2.201 7.286 1.00 89.81 128 ASP A N 1
ATOM 1051 C CA . ASP A 1 128 ? 8.886 -1.387 6.545 1.00 89.81 128 ASP A CA 1
ATOM 1052 C C . ASP A 1 128 ? 9.661 -2.231 5.555 1.00 89.81 128 ASP A C 1
ATOM 1054 O O . ASP A 1 128 ? 9.782 -1.868 4.391 1.00 89.81 128 ASP A O 1
ATOM 1058 N N . GLY A 1 129 ? 10.099 -3.418 5.983 1.00 90.06 129 GLY A N 1
ATOM 1059 C CA . GLY A 1 129 ? 10.824 -4.333 5.110 1.00 90.06 129 GLY A CA 1
ATOM 1060 C C . GLY A 1 129 ? 10.051 -4.681 3.833 1.00 90.06 129 GLY A C 1
ATOM 1061 O O . GLY A 1 129 ? 10.660 -4.798 2.767 1.00 90.06 129 GLY A O 1
ATOM 1062 N N . LEU A 1 130 ? 8.720 -4.812 3.908 1.00 92.19 130 LEU A N 1
ATOM 1063 C CA . LEU A 1 130 ? 7.880 -5.074 2.738 1.00 92.19 130 LEU A CA 1
ATOM 1064 C C . LEU A 1 130 ? 7.795 -3.850 1.813 1.00 92.19 130 LEU A C 1
ATOM 1066 O O . LEU A 1 130 ? 7.975 -3.988 0.596 1.00 92.19 130 LEU A O 1
ATOM 1070 N N . PHE A 1 131 ? 7.544 -2.666 2.374 1.00 94.75 131 PHE A N 1
ATOM 1071 C CA . PHE A 1 131 ? 7.445 -1.423 1.607 1.00 94.75 131 PHE A CA 1
ATOM 1072 C C . PHE A 1 131 ? 8.792 -1.025 0.992 1.00 94.75 131 PHE A C 1
ATOM 1074 O O . PHE A 1 131 ? 8.843 -0.707 -0.193 1.00 94.75 131 PHE A O 1
ATOM 1081 N N . ASP A 1 132 ? 9.896 -1.144 1.726 1.00 93.12 132 ASP A N 1
ATOM 1082 C CA . ASP A 1 132 ? 11.245 -0.827 1.252 1.00 93.12 132 ASP A CA 1
ATOM 1083 C C . ASP A 1 132 ? 11.718 -1.795 0.166 1.00 93.12 132 ASP A C 1
ATOM 1085 O O . ASP A 1 132 ? 12.302 -1.383 -0.841 1.00 93.12 132 ASP A O 1
ATOM 1089 N N . ALA A 1 133 ? 11.455 -3.097 0.322 1.00 92.88 133 ALA A N 1
ATOM 1090 C CA . ALA A 1 133 ? 11.756 -4.071 -0.724 1.00 92.88 133 ALA A CA 1
ATOM 1091 C C . ALA A 1 133 ? 10.966 -3.777 -2.006 1.00 92.88 133 ALA A C 1
ATOM 1093 O O . ALA A 1 133 ? 11.528 -3.837 -3.104 1.00 92.88 133 ALA A O 1
ATOM 1094 N N . THR A 1 134 ? 9.690 -3.412 -1.869 1.00 94.56 134 THR A N 1
ATOM 1095 C CA . THR A 1 134 ? 8.842 -3.081 -3.016 1.00 94.56 134 THR A CA 1
ATOM 1096 C C . THR A 1 134 ? 9.246 -1.754 -3.655 1.00 94.56 134 THR A C 1
ATOM 1098 O O . THR A 1 134 ? 9.323 -1.679 -4.878 1.00 94.56 134 THR A O 1
ATOM 1101 N N . HIS A 1 135 ? 9.612 -0.748 -2.860 1.00 95.50 135 HIS A N 1
ATOM 1102 C CA . HIS A 1 135 ? 10.129 0.531 -3.341 1.00 95.50 135 HIS A CA 1
ATOM 1103 C C . HIS A 1 135 ? 11.442 0.365 -4.118 1.00 95.50 135 HIS A C 1
ATOM 1105 O O . HIS A 1 135 ? 11.592 0.932 -5.196 1.00 95.50 135 HIS A O 1
ATOM 1111 N N . ARG A 1 136 ? 12.374 -0.478 -3.650 1.00 94.81 136 ARG A N 1
ATOM 1112 C CA . ARG A 1 136 ? 13.598 -0.794 -4.413 1.00 94.81 136 ARG A CA 1
ATOM 1113 C C . ARG A 1 136 ? 13.291 -1.445 -5.761 1.00 94.81 136 ARG A C 1
ATOM 1115 O O . ARG A 1 136 ? 13.896 -1.079 -6.764 1.00 94.81 136 ARG A O 1
ATOM 1122 N N . ASN A 1 137 ? 12.350 -2.390 -5.790 1.00 93.69 137 ASN A N 1
ATOM 1123 C CA . ASN A 1 137 ? 11.906 -3.041 -7.025 1.00 93.69 137 ASN A CA 1
ATOM 1124 C C . ASN A 1 137 ? 11.281 -2.022 -7.994 1.00 93.69 137 ASN A C 1
ATOM 1126 O O . ASN A 1 137 ? 11.655 -1.956 -9.163 1.00 93.69 137 ASN A O 1
ATOM 1130 N N . MET A 1 138 ? 10.386 -1.182 -7.476 1.00 94.06 138 MET A N 1
ATOM 1131 C CA . MET A 1 138 ? 9.750 -0.090 -8.203 1.00 94.06 138 MET A CA 1
ATOM 1132 C C . MET A 1 138 ? 10.783 0.853 -8.830 1.00 94.06 138 MET A C 1
ATOM 1134 O O . MET A 1 138 ? 10.761 1.071 -10.039 1.00 94.06 138 MET A O 1
ATOM 1138 N N . LYS A 1 139 ? 11.736 1.339 -8.027 1.00 94.06 139 LYS A N 1
ATOM 1139 C CA . LYS A 1 139 ? 12.788 2.255 -8.472 1.00 94.06 139 LYS A CA 1
ATOM 1140 C C . LYS A 1 139 ? 13.665 1.638 -9.559 1.00 94.06 139 LYS A C 1
ATOM 1142 O O . LYS A 1 139 ? 13.904 2.281 -10.572 1.00 94.06 139 LYS A O 1
ATOM 1147 N N . ALA A 1 140 ? 14.075 0.378 -9.404 1.00 92.00 140 ALA A N 1
ATOM 1148 C CA . ALA A 1 140 ? 14.871 -0.312 -10.420 1.00 92.00 140 ALA A CA 1
ATOM 1149 C C . ALA A 1 140 ? 14.142 -0.405 -11.774 1.00 92.00 140 ALA A C 1
ATOM 1151 O O . ALA A 1 140 ? 14.762 -0.272 -12.828 1.00 92.00 140 ALA A O 1
ATOM 1152 N N . LYS A 1 141 ? 12.818 -0.609 -11.762 1.00 92.69 141 LYS A N 1
ATOM 1153 C CA . LYS A 1 141 ? 12.009 -0.647 -12.988 1.00 92.69 141 LYS A CA 1
ATOM 1154 C C . LYS A 1 141 ? 11.867 0.731 -13.632 1.00 92.69 141 LYS A C 1
ATOM 1156 O O . LYS A 1 141 ? 12.028 0.834 -14.845 1.00 92.69 141 LYS A O 1
ATOM 1161 N N . MET A 1 142 ? 11.633 1.769 -12.829 1.00 92.00 142 MET A N 1
ATOM 1162 C CA . MET A 1 142 ? 11.599 3.155 -13.308 1.00 92.00 142 MET A CA 1
ATOM 1163 C C . MET A 1 142 ? 12.947 3.571 -13.908 1.00 92.00 142 MET A C 1
ATOM 1165 O O . MET A 1 142 ? 12.983 4.089 -15.015 1.00 92.00 142 MET A O 1
ATOM 1169 N N . GLU A 1 143 ? 14.064 3.246 -13.254 1.00 91.62 143 GLU A N 1
ATOM 1170 C CA . GLU A 1 143 ? 15.408 3.554 -13.762 1.00 91.62 143 GLU A CA 1
ATOM 1171 C C . GLU A 1 143 ? 15.687 2.903 -15.124 1.00 91.62 143 GLU A C 1
ATOM 1173 O O . GLU A 1 143 ? 16.306 3.518 -15.993 1.00 91.62 143 GLU A O 1
ATOM 1178 N N . ILE A 1 144 ? 15.244 1.658 -15.330 1.00 90.69 144 ILE A N 1
ATOM 1179 C CA . ILE A 1 144 ? 15.347 0.988 -16.634 1.00 90.69 144 ILE A CA 1
ATOM 1180 C C . ILE A 1 144 ? 14.543 1.750 -17.687 1.00 90.69 144 ILE A C 1
ATOM 1182 O O . ILE A 1 144 ? 15.053 2.027 -18.773 1.00 90.69 144 ILE A O 1
ATOM 1186 N N . ASN A 1 145 ? 13.301 2.086 -17.360 1.00 91.00 145 ASN A N 1
ATOM 1187 C CA . ASN A 1 145 ? 12.403 2.799 -18.250 1.00 91.00 145 ASN A CA 1
ATOM 1188 C C . ASN A 1 145 ? 12.967 4.179 -18.642 1.00 91.00 145 ASN A C 1
ATOM 1190 O O . ASN A 1 145 ? 13.096 4.465 -19.830 1.00 91.00 145 ASN A O 1
ATOM 1194 N N . ASP A 1 146 ? 13.433 4.968 -17.674 1.00 91.06 146 ASP A N 1
ATOM 1195 C CA . ASP A 1 146 ?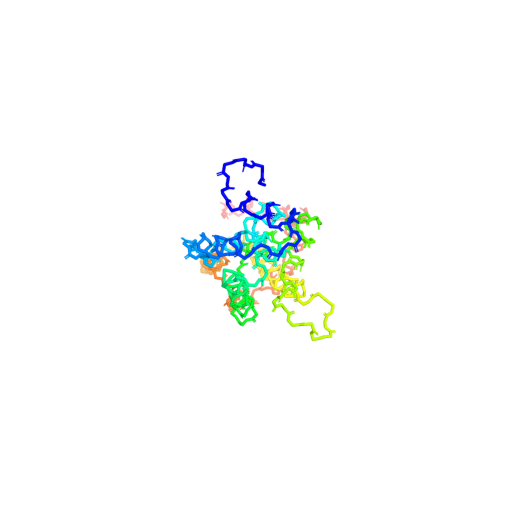 14.013 6.299 -17.900 1.00 91.06 146 ASP A CA 1
ATOM 1196 C C . ASP A 1 146 ? 15.266 6.240 -18.784 1.00 91.06 146 ASP A C 1
ATOM 1198 O O . ASP A 1 146 ? 15.456 7.064 -19.686 1.00 91.06 146 ASP A O 1
ATOM 1202 N N . LYS A 1 147 ? 16.123 5.232 -18.564 1.00 90.81 147 LYS A N 1
ATOM 1203 C CA . LYS A 1 147 ? 17.304 4.996 -19.405 1.00 90.81 147 LYS A CA 1
ATOM 1204 C C . LYS A 1 147 ? 16.902 4.715 -20.848 1.00 90.81 147 LYS A C 1
ATOM 1206 O O . LYS A 1 147 ? 17.513 5.273 -21.761 1.00 90.81 147 LYS A O 1
ATOM 1211 N N . VAL A 1 148 ? 15.912 3.850 -21.055 1.00 91.75 148 VAL A N 1
ATOM 1212 C CA . VAL A 1 148 ? 15.462 3.478 -22.398 1.00 91.75 148 VAL A CA 1
ATOM 1213 C C . VAL A 1 148 ? 14.814 4.670 -23.099 1.00 91.75 148 VAL A C 1
ATOM 1215 O O . VAL A 1 148 ? 15.204 4.963 -24.225 1.00 91.75 148 VAL A O 1
ATOM 1218 N N . VAL A 1 149 ? 13.932 5.415 -22.427 1.00 91.75 149 VAL A N 1
ATOM 1219 C CA . VAL A 1 149 ? 13.317 6.641 -22.971 1.00 91.75 149 VAL A CA 1
ATOM 1220 C C . VAL A 1 149 ? 14.382 7.642 -23.409 1.00 91.75 149 VAL A C 1
ATOM 1222 O O . VAL A 1 149 ? 14.407 8.045 -24.569 1.00 91.75 149 VAL A O 1
ATOM 1225 N N . THR A 1 150 ? 15.339 7.950 -22.527 1.00 90.06 150 THR A N 1
ATOM 1226 C CA . THR A 1 150 ? 16.444 8.870 -22.846 1.00 90.06 150 THR A CA 1
ATOM 1227 C C . THR A 1 150 ? 17.231 8.405 -24.073 1.00 90.06 150 THR A C 1
ATOM 1229 O O . THR A 1 150 ? 17.601 9.214 -24.925 1.00 90.06 150 THR A O 1
ATOM 1232 N N . CYS A 1 151 ? 17.481 7.097 -24.186 1.00 89.62 151 CYS A N 1
ATOM 1233 C CA . CYS A 1 151 ? 18.210 6.537 -25.317 1.00 89.62 151 CYS A CA 1
ATOM 1234 C C . CYS A 1 151 ? 17.424 6.696 -26.626 1.00 89.62 151 CYS A C 1
ATOM 1236 O O . CYS A 1 151 ? 17.992 7.100 -27.645 1.00 89.62 151 CYS A O 1
ATOM 1238 N N . ILE A 1 152 ? 16.123 6.403 -26.596 1.00 89.62 152 ILE A N 1
ATOM 1239 C CA . ILE A 1 152 ? 15.255 6.516 -27.768 1.00 89.62 152 ILE A CA 1
ATOM 1240 C C . ILE A 1 152 ? 15.179 7.978 -28.231 1.00 89.62 152 ILE A C 1
ATOM 1242 O O . ILE A 1 152 ? 15.386 8.254 -29.417 1.00 89.62 152 ILE A O 1
ATOM 1246 N N . ASP A 1 153 ? 14.973 8.908 -27.294 1.00 87.69 153 ASP A N 1
ATOM 1247 C CA . ASP A 1 153 ? 14.859 10.347 -27.557 1.00 87.69 153 ASP A CA 1
ATOM 1248 C C . ASP A 1 153 ? 16.143 10.933 -28.168 1.00 87.69 153 ASP A C 1
ATOM 1250 O O . ASP A 1 153 ? 16.094 11.731 -29.112 1.00 87.69 153 ASP A O 1
ATOM 1254 N N . ALA A 1 154 ? 17.304 10.546 -27.627 1.00 83.81 154 ALA A N 1
ATOM 1255 C CA . ALA A 1 154 ? 18.586 11.156 -27.967 1.00 83.81 154 ALA A CA 1
ATOM 1256 C C . ALA A 1 154 ? 19.289 10.510 -29.172 1.00 83.81 154 ALA A C 1
ATOM 1258 O O . ALA A 1 154 ? 20.017 11.204 -29.886 1.00 83.81 154 ALA A O 1
ATOM 1259 N N . TYR A 1 155 ? 19.105 9.205 -29.401 1.00 81.62 155 TYR A N 1
ATOM 1260 C CA . TYR A 1 155 ? 19.915 8.449 -30.368 1.00 81.62 155 TYR A CA 1
ATOM 1261 C C . TYR A 1 155 ? 19.109 7.759 -31.468 1.00 81.62 155 TYR A C 1
ATOM 1263 O O . TYR A 1 155 ? 19.645 7.536 -32.552 1.00 81.62 155 TYR A O 1
ATOM 1271 N N . CYS A 1 156 ? 17.837 7.436 -31.232 1.00 83.06 156 CYS A N 1
ATOM 1272 C CA . CYS A 1 156 ? 17.068 6.556 -32.116 1.00 83.06 156 CYS A CA 1
ATOM 1273 C C . CYS A 1 156 ? 16.056 7.303 -32.994 1.00 83.06 156 CYS A C 1
ATOM 1275 O O . CYS A 1 156 ? 15.091 6.699 -33.449 1.00 83.06 156 CYS A O 1
ATOM 1277 N N . GLN A 1 157 ? 16.247 8.600 -33.262 1.00 80.44 157 GLN A N 1
ATOM 1278 C CA . GLN A 1 157 ? 15.226 9.428 -33.924 1.00 80.44 157 GLN A CA 1
ATOM 1279 C C . GLN A 1 157 ? 14.726 8.887 -35.275 1.00 80.44 157 GLN A C 1
ATOM 1281 O O . GLN A 1 157 ? 13.553 9.089 -35.579 1.00 80.44 157 GLN A O 1
ATOM 1286 N N . GLN A 1 158 ? 15.571 8.183 -36.035 1.00 81.31 158 GLN A N 1
ATOM 1287 C CA . GLN A 1 158 ? 15.229 7.554 -37.324 1.00 81.31 158 GLN A CA 1
ATOM 1288 C C . GLN A 1 158 ? 15.246 6.023 -37.277 1.00 81.31 158 GLN A C 1
ATOM 1290 O O . GLN A 1 158 ? 15.254 5.376 -38.322 1.00 81.31 158 GLN A O 1
ATOM 1295 N N . ALA A 1 159 ? 15.357 5.425 -36.092 1.00 85.81 159 ALA A N 1
ATOM 1296 C CA . ALA A 1 159 ? 15.371 3.977 -35.996 1.00 85.81 159 ALA A CA 1
ATOM 1297 C C . ALA A 1 159 ? 14.006 3.435 -36.449 1.00 85.81 159 ALA A C 1
ATOM 1299 O O . ALA A 1 159 ? 12.964 3.923 -36.010 1.00 85.81 159 ALA A O 1
ATOM 1300 N N . ASN A 1 160 ? 14.008 2.436 -37.334 1.00 89.50 160 ASN A N 1
ATOM 1301 C CA . ASN A 1 160 ? 12.776 1.873 -37.904 1.00 89.50 160 ASN A CA 1
ATOM 1302 C C . ASN A 1 160 ? 11.876 1.211 -36.844 1.00 89.50 160 ASN A C 1
ATOM 1304 O O . ASN A 1 160 ? 10.687 1.017 -37.069 1.00 89.50 160 ASN A O 1
ATOM 1308 N N . ASP A 1 161 ? 12.447 0.860 -35.694 1.00 88.31 161 ASP A N 1
ATOM 1309 C CA . ASP A 1 161 ? 11.810 0.218 -34.547 1.00 88.31 161 ASP A CA 1
ATOM 1310 C C . ASP A 1 161 ? 11.499 1.191 -33.392 1.00 88.31 161 ASP A C 1
ATOM 1312 O O . ASP A 1 161 ? 10.943 0.773 -32.376 1.00 88.31 161 ASP A O 1
ATOM 1316 N N . LYS A 1 162 ? 11.789 2.494 -33.545 1.00 90.19 162 LYS A N 1
ATOM 1317 C CA . LYS A 1 162 ? 11.551 3.541 -32.532 1.00 90.19 162 LYS A CA 1
ATOM 1318 C C . LYS A 1 162 ? 10.133 3.496 -31.958 1.00 90.19 162 LYS A C 1
ATOM 1320 O O . LYS A 1 162 ? 9.962 3.478 -30.742 1.00 90.19 162 LYS A O 1
ATOM 1325 N N . GLU A 1 163 ? 9.127 3.473 -32.831 1.00 91.31 163 GLU A N 1
ATOM 1326 C CA . GLU A 1 163 ? 7.718 3.517 -32.422 1.00 91.31 163 GLU A CA 1
ATOM 1327 C C . GLU A 1 163 ? 7.315 2.267 -31.634 1.00 91.31 163 GLU A C 1
ATOM 1329 O O . GLU A 1 163 ? 6.622 2.360 -30.625 1.00 91.31 163 GLU A O 1
ATOM 1334 N N . ALA A 1 164 ? 7.829 1.098 -32.030 1.00 91.62 164 ALA A N 1
ATOM 1335 C CA . ALA A 1 164 ? 7.585 -0.145 -31.308 1.00 91.62 164 ALA A CA 1
ATOM 1336 C C . ALA A 1 164 ? 8.129 -0.076 -29.871 1.00 91.62 164 ALA A C 1
ATOM 1338 O O . ALA A 1 164 ? 7.483 -0.566 -28.945 1.00 91.62 164 ALA A O 1
ATOM 1339 N N . TYR A 1 165 ? 9.282 0.567 -29.654 1.00 91.25 165 TYR A N 1
ATOM 1340 C CA . TYR A 1 165 ? 9.805 0.766 -28.303 1.00 91.25 165 TYR A CA 1
ATOM 1341 C C . TYR A 1 165 ? 9.017 1.795 -27.487 1.00 91.25 165 TYR A C 1
ATOM 1343 O O . TYR A 1 165 ? 8.799 1.547 -26.301 1.00 91.25 165 TYR A O 1
ATOM 1351 N N . TYR A 1 166 ? 8.554 2.903 -28.078 1.00 91.69 166 TYR A N 1
ATOM 1352 C CA . TYR A 1 166 ? 7.675 3.838 -27.356 1.00 91.69 166 TYR A CA 1
ATOM 1353 C C . TYR A 1 166 ? 6.366 3.194 -26.943 1.00 91.69 166 TYR A C 1
ATOM 1355 O O . TYR A 1 166 ? 5.915 3.418 -25.824 1.00 91.69 166 TYR A O 1
ATOM 1363 N N . GLU A 1 167 ? 5.775 2.375 -27.807 1.00 93.56 167 GLU A N 1
ATOM 1364 C CA . GLU A 1 167 ? 4.541 1.672 -27.482 1.00 93.56 167 GLU A CA 1
ATOM 1365 C C . GLU A 1 167 ? 4.7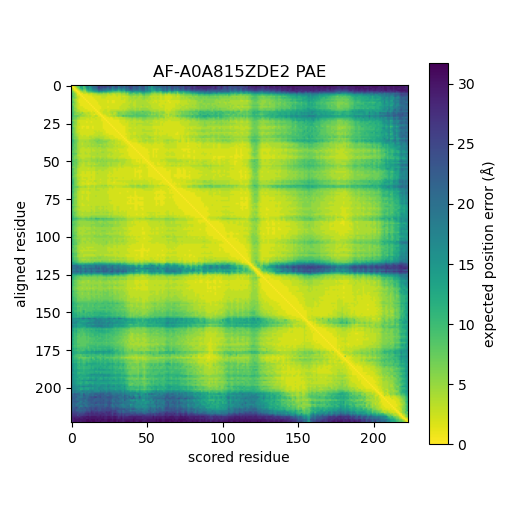53 0.723 -26.291 1.00 93.56 167 GLU A C 1
ATOM 1367 O O . GLU A 1 167 ? 3.968 0.724 -25.345 1.00 93.56 167 GLU A O 1
ATOM 1372 N N . LEU A 1 168 ? 5.878 -0.002 -26.250 1.00 92.88 168 LEU A N 1
ATOM 1373 C CA . LEU A 1 168 ? 6.244 -0.830 -25.093 1.00 92.88 168 LEU A CA 1
ATOM 1374 C C . LEU A 1 168 ? 6.453 -0.008 -23.814 1.00 92.88 168 LEU A C 1
ATOM 1376 O O . LEU A 1 168 ? 6.033 -0.433 -22.737 1.00 92.88 168 LEU A O 1
ATOM 1380 N N . VAL A 1 169 ? 7.103 1.153 -23.917 1.00 92.44 169 VAL A N 1
ATOM 1381 C CA . VAL A 1 169 ? 7.278 2.085 -22.795 1.00 92.44 169 VAL A CA 1
ATOM 1382 C C . VAL A 1 169 ? 5.921 2.592 -22.307 1.00 92.44 169 VAL A C 1
ATOM 1384 O O . VAL A 1 169 ? 5.666 2.606 -21.105 1.00 92.44 169 VAL A O 1
ATOM 1387 N N . ARG A 1 170 ? 5.028 2.987 -23.214 1.00 92.12 170 ARG A N 1
ATOM 1388 C CA . ARG A 1 170 ? 3.699 3.507 -22.883 1.00 92.12 170 ARG A CA 1
ATOM 1389 C C . ARG A 1 170 ? 2.843 2.454 -22.191 1.00 92.12 170 ARG A C 1
ATOM 1391 O O . ARG A 1 170 ? 2.328 2.712 -21.109 1.00 92.12 170 ARG A O 1
ATOM 1398 N N . GLN A 1 171 ? 2.777 1.249 -22.754 1.00 92.12 171 GLN A N 1
ATOM 1399 C CA . GLN A 1 171 ? 2.080 0.117 -22.142 1.00 92.12 171 GLN A CA 1
ATOM 1400 C C . GLN A 1 171 ? 2.633 -0.207 -20.755 1.00 92.12 171 GLN A C 1
ATOM 1402 O O . GLN A 1 171 ? 1.877 -0.535 -19.842 1.00 92.12 171 GLN A O 1
ATOM 1407 N N . TRP A 1 172 ? 3.953 -0.108 -20.577 1.00 92.88 172 TRP A N 1
ATOM 1408 C CA . TRP A 1 172 ? 4.562 -0.295 -19.269 1.00 92.88 172 TRP A CA 1
ATOM 1409 C C . TRP A 1 172 ? 4.095 0.769 -18.263 1.00 92.88 172 TRP A C 1
ATOM 1411 O O . TRP A 1 172 ? 3.703 0.391 -17.161 1.00 92.88 172 TRP A O 1
ATOM 1421 N N . HIS A 1 173 ? 4.055 2.055 -18.636 1.00 90.06 173 HIS A N 1
ATOM 1422 C CA . HIS A 1 173 ? 3.540 3.129 -17.770 1.00 90.06 173 HIS A CA 1
ATOM 1423 C C . HIS A 1 173 ? 2.056 2.946 -17.430 1.00 90.06 173 HIS A C 1
ATOM 1425 O O . HIS A 1 173 ? 1.683 3.034 -16.263 1.00 90.06 173 HIS A O 1
ATOM 1431 N N . ASP A 1 174 ? 1.222 2.618 -18.420 1.00 89.94 174 ASP A N 1
ATOM 1432 C CA . ASP A 1 174 ? -0.218 2.417 -18.214 1.00 89.94 174 ASP A CA 1
ATOM 1433 C C . ASP A 1 174 ? -0.496 1.286 -17.208 1.00 89.94 174 ASP A C 1
ATOM 1435 O O . ASP A 1 174 ? -1.418 1.372 -16.390 1.00 89.94 174 ASP A O 1
ATOM 1439 N N . ARG A 1 175 ? 0.325 0.227 -17.244 1.00 89.94 175 ARG A N 1
ATOM 1440 C CA . ARG A 1 175 ? 0.282 -0.867 -16.265 1.00 89.94 175 ARG A CA 1
ATOM 1441 C C . ARG A 1 175 ? 0.857 -0.453 -14.917 1.00 89.94 175 ARG A C 1
ATOM 1443 O O . ARG A 1 175 ? 0.333 -0.871 -13.888 1.00 89.94 175 ARG A O 1
ATOM 1450 N N . PHE A 1 176 ? 1.909 0.360 -14.909 1.00 88.94 176 PHE A N 1
ATOM 1451 C CA . PHE A 1 176 ? 2.610 0.770 -13.695 1.00 88.94 176 PHE A CA 1
ATOM 1452 C C . PHE A 1 176 ? 1.703 1.468 -12.678 1.00 88.94 176 PHE A C 1
ATOM 1454 O O . PHE A 1 176 ? 1.801 1.196 -11.481 1.00 88.94 176 PHE A O 1
ATOM 1461 N N . ASP A 1 177 ? 0.774 2.294 -13.156 1.00 81.88 177 ASP A N 1
ATOM 1462 C CA . ASP A 1 177 ? -0.146 3.038 -12.289 1.00 81.88 177 ASP A CA 1
ATOM 1463 C C . ASP A 1 177 ? -1.306 2.187 -11.749 1.00 81.88 177 ASP A C 1
ATOM 1465 O O . ASP A 1 177 ? -1.913 2.528 -10.730 1.00 81.88 177 ASP A O 1
ATOM 1469 N N . ARG A 1 178 ? -1.632 1.077 -12.421 1.00 87.19 178 ARG A N 1
ATOM 1470 C CA . ARG A 1 178 ? -2.857 0.296 -12.171 1.00 87.19 178 ARG A CA 1
ATOM 1471 C C . ARG A 1 178 ? -2.600 -1.068 -11.547 1.00 87.19 178 ARG A C 1
ATOM 1473 O O . ARG A 1 178 ? -3.482 -1.615 -10.889 1.00 87.19 178 ARG A O 1
ATOM 1480 N N . GLU A 1 179 ? -1.419 -1.632 -11.762 1.00 91.19 179 GLU A N 1
ATOM 1481 C CA . GLU A 1 179 ? -1.078 -2.986 -11.345 1.00 91.19 179 GLU A CA 1
ATOM 1482 C C . GLU A 1 179 ? -0.129 -3.005 -10.146 1.00 91.19 179 GLU A C 1
ATOM 1484 O O . GLU A 1 179 ? 0.571 -2.043 -9.823 1.00 91.19 179 GLU A O 1
ATOM 1489 N N . VAL A 1 180 ? -0.082 -4.147 -9.457 1.00 92.69 180 VAL A N 1
ATOM 1490 C CA . VAL A 1 180 ? 0.862 -4.343 -8.354 1.00 92.69 180 VAL A CA 1
ATOM 1491 C C . VAL A 1 180 ? 2.289 -4.378 -8.892 1.00 92.69 180 VAL A C 1
ATOM 1493 O O . VAL A 1 180 ? 2.584 -5.100 -9.851 1.00 92.69 180 VAL A O 1
ATOM 1496 N N . ILE A 1 181 ? 3.205 -3.669 -8.221 1.00 91.00 181 ILE A N 1
ATOM 1497 C CA . ILE A 1 181 ? 4.611 -3.513 -8.635 1.00 91.00 181 ILE A CA 1
ATOM 1498 C C . ILE A 1 181 ? 5.262 -4.859 -8.935 1.00 91.00 181 ILE A C 1
ATOM 1500 O O . ILE A 1 181 ? 6.034 -4.976 -9.881 1.00 91.00 181 ILE A O 1
ATOM 1504 N N . LYS A 1 182 ? 4.946 -5.899 -8.159 1.00 88.62 182 LYS A N 1
ATOM 1505 C CA . LYS A 1 182 ? 5.496 -7.248 -8.339 1.00 88.62 182 LYS A CA 1
ATOM 1506 C C . LYS A 1 182 ? 5.152 -7.864 -9.705 1.00 88.62 182 LYS A C 1
ATOM 1508 O O . LYS A 1 182 ? 6.006 -8.540 -10.264 1.00 88.62 182 LYS A O 1
ATOM 1513 N N . SER A 1 183 ? 3.950 -7.617 -10.227 1.00 89.81 183 SER A N 1
ATOM 1514 C CA . SER A 1 183 ? 3.426 -8.220 -11.467 1.00 89.81 183 SER A CA 1
ATOM 1515 C C . SER A 1 183 ? 3.872 -7.519 -12.753 1.00 89.81 183 SER A C 1
ATOM 1517 O O . SER A 1 183 ? 3.817 -8.097 -13.837 1.00 89.81 183 SER A O 1
ATOM 1519 N N . ILE A 1 184 ? 4.341 -6.278 -12.638 1.00 89.25 184 ILE A N 1
ATOM 1520 C CA . ILE A 1 184 ? 4.765 -5.481 -13.786 1.00 89.25 184 ILE A CA 1
ATOM 1521 C C . ILE A 1 184 ? 6.148 -5.954 -14.233 1.00 89.25 184 ILE A C 1
ATOM 1523 O O . ILE A 1 184 ? 7.144 -5.713 -13.552 1.00 89.25 184 ILE A O 1
ATOM 1527 N N . GLU A 1 185 ? 6.248 -6.612 -15.379 1.00 88.62 185 GLU A N 1
ATOM 1528 C CA . GLU A 1 185 ? 7.532 -7.037 -15.936 1.00 88.62 185 GLU A CA 1
ATOM 1529 C C . GLU A 1 185 ? 8.046 -6.041 -16.976 1.00 88.62 185 GLU A C 1
ATOM 1531 O O . GLU A 1 185 ? 7.289 -5.520 -17.792 1.00 88.62 185 GLU A O 1
ATOM 1536 N N . ILE A 1 186 ? 9.359 -5.790 -16.971 1.00 87.94 186 ILE A N 1
ATOM 1537 C CA . ILE A 1 186 ? 10.004 -5.077 -18.077 1.00 87.94 186 ILE A CA 1
ATOM 1538 C C . ILE A 1 186 ? 10.027 -6.016 -19.283 1.00 87.94 186 ILE A C 1
ATOM 1540 O O . ILE A 1 186 ? 10.556 -7.130 -19.180 1.00 87.94 186 ILE A O 1
ATOM 1544 N N . SER A 1 187 ? 9.499 -5.543 -20.416 1.00 90.94 187 SER A N 1
ATOM 1545 C CA . SER A 1 187 ? 9.504 -6.278 -21.683 1.00 90.94 187 SER A CA 1
ATOM 1546 C C . SER A 1 187 ? 10.914 -6.795 -22.019 1.00 90.94 187 SER A C 1
ATOM 1548 O O . SER A 1 187 ? 11.885 -6.043 -21.880 1.00 90.94 187 SER A O 1
ATOM 1550 N N . PRO A 1 188 ? 11.065 -8.050 -22.488 1.00 90.81 188 PRO A N 1
ATOM 1551 C CA . PRO A 1 188 ? 12.359 -8.590 -22.906 1.00 90.81 188 PRO A CA 1
ATOM 1552 C C . PRO A 1 188 ? 13.079 -7.714 -23.939 1.00 90.81 188 PRO A C 1
ATOM 1554 O O . PRO A 1 188 ? 14.299 -7.577 -23.878 1.00 90.81 188 PRO A O 1
ATOM 1557 N N . LEU A 1 189 ? 12.323 -7.070 -24.835 1.00 89.12 189 LEU A N 1
ATOM 1558 C CA . LEU A 1 189 ? 12.865 -6.145 -25.832 1.00 89.12 189 LEU A CA 1
ATOM 1559 C C . LEU A 1 189 ? 13.486 -4.906 -25.174 1.00 89.12 189 LEU A C 1
ATOM 1561 O O . LEU A 1 189 ? 14.608 -4.532 -25.505 1.00 89.12 189 LEU A O 1
ATOM 1565 N N . LEU A 1 190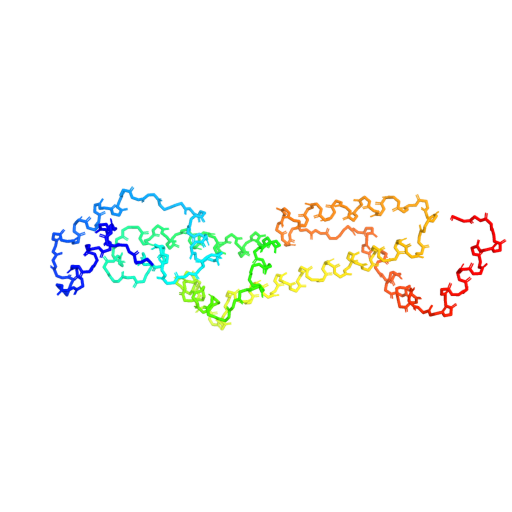 ? 12.815 -4.325 -24.172 1.00 89.69 190 LEU A N 1
ATOM 1566 C CA . LEU A 1 190 ? 13.369 -3.207 -23.403 1.00 89.69 190 LEU A CA 1
ATOM 1567 C C . LEU A 1 190 ? 14.618 -3.644 -22.627 1.00 89.69 190 LEU A C 1
ATOM 1569 O O . LEU A 1 190 ? 15.629 -2.946 -22.667 1.00 89.69 190 LEU A O 1
ATOM 1573 N N . LYS A 1 191 ? 14.595 -4.831 -21.994 1.00 90.06 191 LYS A N 1
ATOM 1574 C CA . LYS A 1 191 ? 15.764 -5.397 -21.287 1.00 90.06 191 LYS A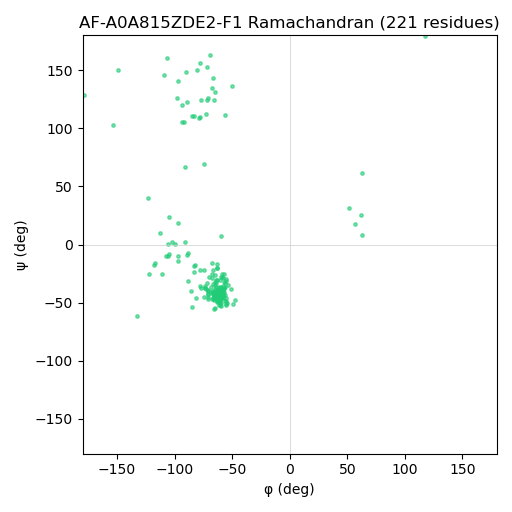 CA 1
ATOM 1575 C C . LYS A 1 191 ? 16.981 -5.549 -22.200 1.00 90.06 191 LYS A C 1
ATOM 1577 O O . LYS A 1 191 ? 18.097 -5.314 -21.746 1.00 90.06 191 LYS A O 1
ATOM 1582 N N . HIS A 1 192 ? 16.779 -5.922 -23.465 1.00 89.62 192 HIS A N 1
ATOM 1583 C CA . HIS A 1 192 ? 17.867 -6.082 -24.430 1.00 89.62 192 HIS A CA 1
ATOM 1584 C C . HIS A 1 192 ? 18.579 -4.759 -24.749 1.00 89.62 192 HIS A C 1
ATOM 1586 O O . HIS A 1 192 ? 19.788 -4.748 -24.976 1.00 89.62 192 HIS A O 1
ATOM 1592 N N . ILE A 1 193 ? 17.853 -3.639 -24.717 1.00 88.62 193 ILE A N 1
ATOM 1593 C CA . ILE A 1 193 ? 18.407 -2.313 -25.014 1.00 88.62 193 ILE A CA 1
ATOM 1594 C C . ILE A 1 193 ? 19.101 -1.673 -23.810 1.00 88.62 193 ILE A C 1
ATOM 1596 O O . ILE A 1 193 ? 20.000 -0.856 -24.009 1.00 88.62 193 ILE A O 1
ATOM 1600 N N . VAL A 1 194 ? 18.762 -2.052 -22.572 1.00 91.00 194 VAL A N 1
ATOM 1601 C CA . VAL A 1 194 ? 19.324 -1.430 -21.354 1.00 91.00 194 VAL A CA 1
ATOM 1602 C C . VAL A 1 194 ? 20.853 -1.276 -21.388 1.00 91.00 194 VAL A C 1
ATOM 1604 O O . VAL A 1 194 ? 21.317 -0.161 -21.144 1.00 91.00 194 VAL A O 1
ATOM 1607 N N . PRO A 1 195 ? 21.661 -2.293 -21.757 1.00 92.62 195 PRO A N 1
ATOM 1608 C CA . PRO A 1 195 ? 23.119 -2.144 -21.786 1.00 92.62 195 PRO A CA 1
ATOM 1609 C C . PRO A 1 195 ? 23.611 -1.094 -22.795 1.00 92.62 195 PRO A C 1
ATOM 1611 O O . PRO A 1 195 ? 24.648 -0.463 -22.586 1.00 92.62 195 PRO A O 1
ATOM 1614 N N . PHE A 1 196 ? 22.887 -0.904 -23.902 1.00 89.38 196 PHE A N 1
ATOM 1615 C CA . PHE A 1 196 ? 23.190 0.135 -24.886 1.00 89.38 196 PHE A CA 1
ATOM 1616 C C . PHE A 1 196 ? 22.786 1.509 -24.364 1.00 89.38 196 PHE A C 1
ATOM 1618 O O . PHE A 1 196 ? 23.592 2.436 -24.426 1.00 89.38 196 PHE A O 1
ATOM 1625 N N . ALA A 1 197 ? 21.588 1.619 -23.787 1.00 90.94 197 ALA A N 1
ATOM 1626 C CA . ALA A 1 197 ? 21.108 2.848 -23.168 1.00 90.94 197 ALA A CA 1
ATOM 1627 C C . ALA A 1 197 ? 22.071 3.339 -22.077 1.00 90.94 197 ALA A C 1
ATOM 1629 O O . ALA A 1 197 ? 22.432 4.511 -22.057 1.00 90.94 197 ALA A O 1
ATOM 1630 N N . GLU A 1 198 ? 22.581 2.449 -21.223 1.00 90.50 198 GLU A N 1
ATOM 1631 C CA . GLU A 1 198 ? 23.565 2.799 -20.189 1.00 90.50 198 GLU A CA 1
ATOM 1632 C C . GLU A 1 198 ? 24.859 3.377 -20.770 1.00 90.50 198 GLU A C 1
ATOM 1634 O O . GLU A 1 198 ? 25.358 4.398 -20.292 1.00 90.50 198 GLU A O 1
ATOM 1639 N N . LYS A 1 199 ? 25.384 2.762 -21.834 1.00 89.31 199 LYS A N 1
ATOM 1640 C CA . LYS A 1 199 ? 26.606 3.230 -22.500 1.00 89.31 199 LYS A CA 1
ATOM 1641 C C . LYS A 1 199 ? 26.400 4.513 -23.288 1.00 89.31 199 LYS A C 1
ATOM 1643 O O . LYS A 1 199 ? 27.346 5.282 -23.412 1.00 89.31 199 LYS A O 1
ATOM 1648 N N . LEU A 1 200 ? 25.226 4.722 -23.873 1.00 86.12 200 LEU A N 1
ATOM 1649 C CA . LEU A 1 200 ? 24.956 5.898 -24.690 1.00 86.12 200 LEU A CA 1
ATOM 1650 C C . LEU A 1 200 ? 24.600 7.098 -23.815 1.00 86.12 200 LEU A C 1
ATOM 1652 O O . LEU A 1 200 ? 25.202 8.153 -23.982 1.00 86.12 200 LEU A O 1
ATOM 1656 N N . ASN A 1 201 ? 23.726 6.930 -22.821 1.00 88.88 201 ASN A N 1
ATOM 1657 C CA . ASN A 1 201 ? 23.197 8.031 -22.011 1.00 88.88 201 ASN A CA 1
ATOM 1658 C C . ASN A 1 201 ? 24.278 8.843 -21.280 1.00 88.88 201 ASN A C 1
ATOM 1660 O O . ASN A 1 201 ? 24.099 10.046 -21.092 1.00 88.88 201 ASN A O 1
ATOM 1664 N N . GLN A 1 202 ? 25.432 8.250 -20.944 1.00 86.62 202 GLN A N 1
ATOM 1665 C CA . GLN A 1 202 ? 26.574 8.996 -20.386 1.00 86.62 202 GLN A CA 1
ATOM 1666 C C . GLN A 1 202 ? 27.074 10.120 -21.317 1.00 86.62 202 GLN A C 1
ATOM 1668 O O . GLN A 1 202 ? 27.643 11.109 -20.858 1.00 86.62 202 GLN A O 1
ATOM 1673 N N . PHE A 1 203 ? 26.843 9.996 -22.627 1.00 84.44 203 PHE A N 1
ATOM 1674 C CA . PHE A 1 203 ? 27.257 10.962 -23.642 1.00 84.44 203 PHE A CA 1
ATOM 1675 C C . PHE A 1 203 ? 26.145 11.938 -24.046 1.00 84.44 203 PHE A C 1
ATOM 1677 O O . PHE A 1 203 ? 26.433 12.930 -24.717 1.00 84.44 203 PHE A O 1
ATOM 1684 N N . ALA A 1 204 ? 24.893 11.714 -23.627 1.00 79.50 204 ALA A N 1
ATOM 1685 C CA . ALA A 1 204 ? 23.729 12.483 -24.093 1.00 79.50 204 ALA A CA 1
ATOM 1686 C C . ALA A 1 204 ? 23.844 13.981 -23.765 1.00 79.50 204 ALA A C 1
ATOM 1688 O O . ALA A 1 204 ? 23.387 14.854 -24.511 1.00 79.50 204 ALA A O 1
ATOM 1689 N N . ASN A 1 205 ? 24.527 14.290 -22.662 1.00 76.25 205 ASN A N 1
ATOM 1690 C CA . ASN A 1 205 ? 24.717 15.648 -22.159 1.00 76.25 205 ASN A CA 1
ATOM 1691 C C . ASN A 1 205 ? 26.133 16.197 -22.394 1.00 76.25 205 ASN A C 1
ATOM 1693 O O . ASN A 1 205 ? 26.414 17.340 -22.032 1.00 76.25 205 ASN A O 1
ATOM 1697 N N . VAL A 1 206 ? 27.026 15.428 -23.024 1.00 85.62 206 VAL A N 1
ATOM 1698 C CA . VAL A 1 206 ? 28.403 15.866 -23.274 1.00 85.62 206 VAL A CA 1
ATOM 1699 C C . VAL A 1 206 ? 28.414 16.946 -24.358 1.00 85.62 206 VAL A C 1
ATOM 1701 O O . VAL A 1 206 ? 27.930 16.752 -25.475 1.00 85.62 206 VAL A O 1
ATOM 1704 N N . ARG A 1 207 ? 28.995 18.109 -24.035 1.00 82.06 207 ARG A N 1
ATOM 1705 C CA . ARG A 1 207 ? 28.990 19.297 -24.908 1.00 82.06 207 ARG A CA 1
ATOM 1706 C C . ARG A 1 207 ? 29.608 19.030 -26.282 1.00 82.06 207 ARG A C 1
ATOM 1708 O O . ARG A 1 207 ? 29.055 19.478 -27.283 1.00 82.06 207 ARG A O 1
ATOM 1715 N N . SER A 1 208 ? 30.727 18.306 -26.336 1.00 82.69 208 SER A N 1
ATOM 1716 C CA . SER A 1 208 ? 31.402 17.958 -27.595 1.00 82.69 208 SER A CA 1
ATOM 1717 C C . SER A 1 208 ? 30.548 17.039 -28.467 1.00 82.69 208 SER A C 1
ATOM 1719 O O . SER A 1 208 ? 30.445 17.267 -29.669 1.00 82.69 208 SER A O 1
ATOM 1721 N N . TRP A 1 209 ? 29.861 16.067 -27.865 1.00 79.44 209 TRP A N 1
ATOM 1722 C CA . TRP A 1 209 ? 28.947 15.175 -28.575 1.00 79.44 209 TRP A CA 1
ATOM 1723 C C . TRP A 1 209 ? 27.732 15.920 -29.141 1.00 79.44 209 TRP A C 1
ATOM 1725 O O . TRP A 1 209 ? 27.408 15.776 -30.318 1.00 79.44 209 TRP A O 1
ATOM 1735 N N . ARG A 1 210 ? 27.109 16.803 -28.349 1.00 76.00 210 ARG A N 1
ATOM 1736 C CA . ARG A 1 210 ? 26.009 17.659 -28.829 1.00 76.00 210 ARG A CA 1
ATOM 1737 C C . ARG A 1 210 ? 26.449 18.595 -29.956 1.00 76.00 210 ARG A C 1
ATOM 1739 O O . ARG A 1 210 ? 25.700 18.791 -30.909 1.00 76.00 210 ARG A O 1
ATOM 1746 N N . ALA A 1 211 ? 27.657 19.157 -29.871 1.00 80.62 211 ALA A N 1
ATOM 1747 C CA . ALA A 1 211 ? 28.220 19.987 -30.934 1.00 80.62 211 ALA A CA 1
ATOM 1748 C C . ALA A 1 211 ? 28.448 19.180 -32.224 1.00 80.62 211 ALA A C 1
ATOM 1750 O O . ALA A 1 211 ? 28.065 19.642 -33.297 1.00 80.62 211 ALA A O 1
ATOM 1751 N N . PHE A 1 212 ? 28.991 17.964 -32.109 1.00 80.62 212 PHE A N 1
ATOM 1752 C CA . PHE A 1 212 ? 29.173 17.040 -33.228 1.00 80.62 212 PHE A CA 1
ATOM 1753 C C . PHE A 1 212 ? 27.839 16.657 -33.887 1.00 80.62 212 PHE A C 1
ATOM 1755 O O . PHE A 1 212 ? 27.699 16.785 -35.104 1.00 80.62 212 PHE A O 1
ATOM 1762 N N . LEU A 1 213 ? 26.837 16.252 -33.097 1.00 74.38 213 LEU A N 1
ATOM 1763 C CA . LEU A 1 213 ? 25.502 15.928 -33.609 1.00 74.38 213 LEU A CA 1
ATOM 1764 C C . LEU A 1 213 ? 24.864 17.129 -34.310 1.00 74.38 213 LEU A C 1
ATOM 1766 O O . LEU A 1 213 ? 24.375 16.988 -35.429 1.00 74.38 213 LEU A O 1
ATOM 1770 N N . LYS A 1 214 ? 24.932 18.322 -33.706 1.00 75.56 214 LYS A N 1
ATOM 1771 C CA . LYS A 1 214 ? 24.393 19.552 -34.299 1.00 75.56 214 LYS A CA 1
ATOM 1772 C C . LYS A 1 214 ? 25.071 19.878 -35.631 1.00 75.56 214 LYS A C 1
ATOM 1774 O O . LYS A 1 214 ? 24.382 20.170 -36.604 1.00 75.56 214 LYS A O 1
ATOM 1779 N N . GLN A 1 215 ? 26.400 19.789 -35.704 1.00 78.12 215 GLN A N 1
ATOM 1780 C CA . GLN A 1 215 ? 27.142 19.976 -36.955 1.00 78.12 215 GLN A CA 1
ATOM 1781 C C . GLN A 1 215 ? 26.720 18.963 -38.024 1.00 78.12 215 GLN A C 1
ATOM 1783 O O . GLN A 1 215 ? 26.425 19.367 -39.145 1.00 78.12 215 GLN A O 1
ATOM 1788 N N . ARG A 1 216 ? 26.597 17.672 -37.685 1.00 70.88 216 ARG A N 1
ATOM 1789 C CA . ARG A 1 216 ? 26.117 16.655 -38.635 1.00 70.88 216 ARG A CA 1
ATOM 1790 C C . ARG A 1 216 ? 24.679 16.883 -39.102 1.00 70.88 216 ARG A C 1
ATOM 1792 O O . ARG A 1 216 ? 24.416 16.716 -40.288 1.00 70.88 216 ARG A O 1
ATOM 1799 N N . MET A 1 217 ? 23.775 17.300 -38.217 1.00 67.25 217 MET A N 1
ATOM 1800 C CA . MET A 1 217 ? 22.395 17.656 -38.582 1.00 67.25 217 MET A CA 1
ATOM 1801 C C . MET A 1 217 ? 22.340 18.877 -39.511 1.00 67.25 217 MET A C 1
ATOM 1803 O O . MET A 1 217 ? 21.490 18.944 -40.393 1.00 67.25 217 MET A O 1
ATOM 1807 N N . THR A 1 218 ? 23.273 19.821 -39.349 1.00 63.34 218 THR A N 1
ATOM 1808 C CA . THR A 1 218 ? 23.345 21.037 -40.176 1.00 63.34 218 THR A CA 1
ATOM 1809 C C . THR A 1 218 ? 23.940 20.737 -41.558 1.00 63.34 218 THR A C 1
ATOM 1811 O O . THR A 1 218 ? 23.477 21.277 -42.556 1.00 63.34 218 THR A O 1
ATOM 1814 N N . ILE A 1 219 ? 24.933 19.841 -41.630 1.00 59.44 219 ILE A N 1
ATOM 1815 C CA . ILE A 1 219 ? 25.601 19.432 -42.877 1.00 59.44 219 ILE A CA 1
ATOM 1816 C C . ILE A 1 219 ? 24.706 18.527 -43.738 1.00 59.44 219 ILE A C 1
ATOM 1818 O O . ILE A 1 219 ? 24.721 18.646 -44.959 1.00 59.44 219 ILE A O 1
ATOM 1822 N N . ASN A 1 220 ? 23.896 17.658 -43.126 1.00 54.34 220 ASN A N 1
ATOM 1823 C CA . ASN A 1 220 ? 23.038 16.722 -43.862 1.00 54.34 220 ASN A CA 1
ATOM 1824 C C . ASN A 1 220 ? 21.628 17.256 -44.167 1.00 54.34 220 ASN A C 1
ATOM 1826 O O . ASN A 1 220 ? 20.831 16.534 -44.758 1.00 54.34 220 ASN A O 1
ATOM 1830 N N . GLY A 1 221 ? 21.306 18.503 -43.798 1.00 45.56 221 GLY A N 1
ATOM 1831 C CA . GLY A 1 221 ? 20.098 19.204 -44.250 1.00 45.56 221 GLY A CA 1
ATOM 1832 C C . GLY A 1 221 ? 18.759 18.511 -43.974 1.00 45.56 221 GLY A C 1
ATOM 1833 O O . GLY A 1 221 ? 17.784 18.849 -44.636 1.00 45.56 221 GLY A O 1
ATOM 1834 N N . LYS A 1 222 ? 18.709 17.538 -43.059 1.00 43.00 222 LYS A N 1
ATOM 1835 C CA . LYS A 1 222 ? 17.513 16.836 -42.576 1.00 43.00 222 LYS A CA 1
ATOM 1836 C C . LYS A 1 222 ? 17.936 15.835 -41.507 1.00 43.00 222 LYS A C 1
ATOM 1838 O O . LYS A 1 222 ? 18.825 15.025 -41.760 1.00 43.00 222 LYS A O 1
ATOM 1843 N N . PHE A 1 223 ? 17.268 15.891 -40.362 1.00 47.56 223 PHE A N 1
ATOM 1844 C CA . PHE A 1 223 ? 16.519 14.758 -39.829 1.00 47.56 223 PHE A CA 1
ATOM 1845 C C . PHE A 1 223 ? 15.304 15.270 -39.073 1.00 47.56 223 PHE A C 1
ATOM 1847 O O . PHE A 1 223 ? 15.468 16.269 -38.339 1.00 47.56 223 PHE A O 1
#

Sequence (223 aa):
MQSDLNPIFHLMNIDKLQNRKNKLVKALLASATSLIDIREEDVLYDTFYLASRETFTYAVLFDESLNSLPIREQAITHLKNKWKSWKSTGILAHDIWSWQSFTMEQKAIIHNIWTLVIPVKGLTHPFDGLFDATHRNMKAKMEINDKVVTCIDAYCQQANDKEAYYELVRQWHDRFDREVIKSIEISPLLKHIVPFAEKLNQFANVRSWRAFLKQRMTINGKF

Secondary structure (DSSP, 8-state):
---TT-HHHHHHHHHHHTTT--HHHHHHHHHHHTT----HHHHHIIIIIT--TTSHHHHHHH-TTTTTSHHHHHHHHHHHHHHHHHHHT--BHHHHHHHHH--HHHHHHHHHHHTTTS--SS-S-HHHHHHHHHHHHHHHHHHHHHHHHHHHHHH-TT-TTHHHHHHHHHHHHHHHTTSBTTT-PPPHHHHHHHHHHHHHHTTTT-HHHHHHHHHHHHHTT--

pLDDT: mean 87.88, std 10.47, range [43.0, 96.56]

Mean predicted aligned error: 7.48 Å

Foldseek 3Di:
DPDPPDVLVVLLVVCVVVVNPDPVSLVVNQVVLVVDDDDLVLLCCCQQQVPDCPDPLVCCQPRPSNPPHVSNVVSLVSLLVVVVCCVPFHAAPVSLVSVVPDDPVSVVSNVVRNVSRDDPPVDDCPPVVRSVVLVVLLVVVVVLLVLLVLCLVQPVVPPPCSVVVVVLSVVLVVCRRPGHSVPRDRDPVSVVCSVVSVVCVVCSPPPVSVVVVVVVCVVVVHD

Radius of gyration: 26.59 Å; Cα contacts (8 Å, |Δi|>4): 188; chains: 1; bounding box: 57×35×80 Å

Solvent-accessible surface area (backbone atoms only — not comparable to full-atom values): 12793 Å² total; per-residue (Å²): 106,93,55,103,78,46,68,64,60,52,45,44,51,51,33,58,77,51,73,68,66,53,64,66,50,52,50,50,50,48,60,56,47,71,72,56,85,83,50,60,66,58,48,47,37,31,48,59,81,56,36,42,86,56,30,68,58,42,41,35,71,68,34,76,86,34,63,87,37,70,64,28,57,51,53,51,48,41,50,38,50,49,53,50,42,41,72,72,68,33,49,41,48,65,60,48,51,53,62,73,68,51,51,75,68,41,48,53,49,28,50,63,58,51,57,78,61,50,81,82,74,90,53,88,56,65,66,57,55,51,51,53,54,48,44,52,53,45,49,57,53,49,54,51,49,53,39,43,52,52,29,44,72,75,72,31,80,81,45,94,59,44,65,63,51,50,51,54,51,49,54,48,51,65,41,47,76,75,37,33,52,74,74,64,72,81,52,70,71,59,60,69,44,42,70,54,17,61,68,48,52,75,46,72,78,35,67,69,54,50,50,51,51,51,51,51,44,64,74,60,77,62,130

Organism: NCBI:txid392030